Protein AF-A0AAW5TMJ5-F1 (afdb_monomer_lite)

Structure (mmCIF, N/CA/C/O backbone):
data_AF-A0AAW5TMJ5-F1
#
_entry.id   AF-A0AAW5TMJ5-F1
#
loop_
_atom_site.group_PDB
_atom_site.id
_atom_site.type_symbol
_atom_site.label_atom_id
_atom_site.label_alt_id
_atom_site.label_comp_id
_atom_site.label_asym_id
_atom_site.label_entity_id
_atom_site.label_seq_id
_atom_site.pdbx_PDB_ins_code
_atom_site.Cartn_x
_atom_site.Cartn_y
_atom_site.Cartn_z
_atom_site.occupancy
_atom_site.B_iso_or_equiv
_atom_site.auth_seq_id
_atom_site.auth_comp_id
_atom_site.auth_asym_id
_atom_site.auth_atom_id
_atom_site.pdbx_PDB_model_num
ATOM 1 N N . MET A 1 1 ? -25.999 17.356 22.520 1.00 60.41 1 MET A N 1
ATOM 2 C CA . MET A 1 1 ? -25.626 16.071 23.156 1.00 60.41 1 MET A CA 1
ATOM 3 C C . MET A 1 1 ? -25.979 14.980 22.170 1.00 60.41 1 MET A C 1
ATOM 5 O O . MET A 1 1 ? -27.091 15.021 21.662 1.00 60.41 1 MET A O 1
ATOM 9 N N . PHE A 1 2 ? -25.062 14.066 21.859 1.00 72.81 2 PHE A N 1
ATOM 10 C CA . PHE A 1 2 ? -25.394 12.943 20.978 1.00 72.81 2 PHE A CA 1
ATOM 11 C C . PHE A 1 2 ? -26.140 11.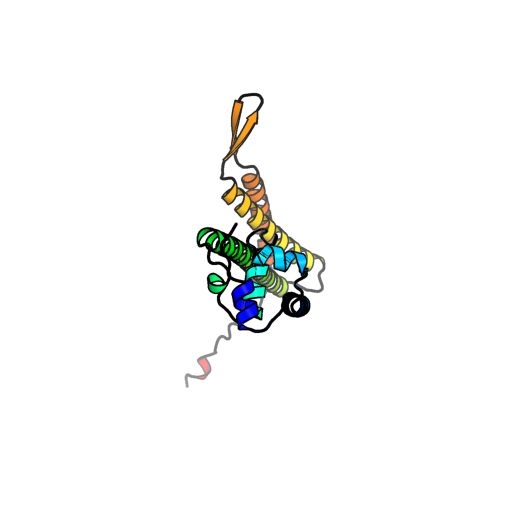857 21.759 1.00 72.81 2 PHE A C 1
ATOM 13 O O . PHE A 1 2 ? -25.771 11.532 22.892 1.00 72.81 2 PHE A O 1
ATOM 20 N N . GLY A 1 3 ? -27.189 11.304 21.153 1.00 79.12 3 GLY A N 1
ATOM 21 C CA . GLY A 1 3 ? -27.959 10.211 21.738 1.00 79.12 3 GLY A CA 1
ATOM 22 C C . GLY A 1 3 ? -27.143 8.921 21.748 1.00 79.12 3 GLY A C 1
ATOM 23 O O . GLY A 1 3 ? -26.784 8.395 20.695 1.00 79.12 3 GLY A O 1
ATOM 24 N N . ASN A 1 4 ? -26.845 8.399 22.934 1.00 89.25 4 ASN A N 1
ATOM 25 C CA . ASN A 1 4 ? -26.247 7.079 23.101 1.00 89.25 4 ASN A CA 1
ATOM 26 C C . ASN A 1 4 ? -26.811 6.396 24.352 1.00 89.25 4 ASN A C 1
ATOM 28 O O . ASN A 1 4 ? -27.337 7.055 25.246 1.00 89.25 4 ASN A O 1
ATOM 32 N N . ASN A 1 5 ? -26.673 5.077 24.411 1.00 91.62 5 ASN A N 1
ATOM 33 C CA . ASN A 1 5 ? -27.214 4.237 25.475 1.00 91.62 5 ASN A CA 1
ATOM 34 C C . ASN A 1 5 ? -26.119 3.449 26.214 1.00 91.62 5 ASN A C 1
ATOM 36 O O . ASN A 1 5 ? -26.379 2.407 26.813 1.00 91.62 5 ASN A O 1
ATOM 40 N N . LEU A 1 6 ? -24.871 3.931 26.192 1.00 92.19 6 LEU A N 1
ATOM 41 C CA . LEU A 1 6 ? -23.758 3.212 26.817 1.00 92.19 6 LEU A CA 1
ATOM 42 C C . LEU A 1 6 ? -24.004 2.984 28.315 1.00 92.19 6 LEU A C 1
ATOM 44 O O . LEU A 1 6 ? -23.811 1.877 28.813 1.00 92.19 6 LEU A O 1
ATOM 48 N N . LYS A 1 7 ? -24.471 4.015 29.033 1.00 92.44 7 LYS A N 1
ATOM 49 C CA . LYS A 1 7 ? -24.751 3.903 30.471 1.00 92.44 7 LYS A CA 1
ATOM 50 C C . LYS A 1 7 ? -25.879 2.907 30.756 1.00 92.44 7 LYS A C 1
ATOM 52 O O . LYS A 1 7 ? -25.709 2.045 31.610 1.00 92.44 7 LYS A O 1
ATOM 57 N N . GLY A 1 8 ? -26.968 2.959 29.987 1.00 91.06 8 GLY A N 1
ATOM 58 C CA . GLY A 1 8 ? -28.085 2.027 30.143 1.00 91.06 8 GLY A CA 1
ATOM 59 C C . GLY A 1 8 ? -27.694 0.572 29.870 1.00 91.06 8 GLY A C 1
ATOM 60 O O . GLY A 1 8 ? -28.162 -0.329 30.562 1.00 91.06 8 GLY A O 1
ATOM 61 N N . ILE A 1 9 ? -26.801 0.321 28.907 1.00 93.00 9 ILE A N 1
ATOM 62 C CA . ILE A 1 9 ? -26.285 -1.030 28.630 1.00 93.00 9 ILE A CA 1
ATOM 63 C C . ILE A 1 9 ? -25.394 -1.531 29.770 1.00 93.00 9 ILE A C 1
ATOM 65 O O . ILE A 1 9 ? -25.501 -2.694 30.158 1.00 93.00 9 ILE A O 1
ATOM 69 N N . LEU A 1 10 ? -24.537 -0.667 30.318 1.00 92.94 10 LEU A N 1
ATOM 70 C CA . LEU A 1 10 ? -23.691 -1.009 31.462 1.00 92.94 10 LEU A CA 1
ATOM 71 C C . LEU A 1 10 ? -24.524 -1.355 32.697 1.00 92.94 10 LEU A C 1
ATOM 73 O O . LEU A 1 10 ? -24.283 -2.388 33.318 1.00 92.94 10 LEU A O 1
ATOM 77 N N . ASP A 1 11 ? -25.547 -0.553 32.991 1.00 92.81 11 ASP A N 1
ATOM 78 C CA . ASP A 1 11 ? -26.432 -0.774 34.136 1.00 92.81 11 ASP A CA 1
ATOM 79 C C . ASP A 1 11 ? -27.211 -2.091 33.994 1.00 92.81 11 ASP A C 1
ATOM 81 O O . ASP A 1 11 ? -27.248 -2.888 34.929 1.00 92.81 11 ASP A O 1
ATOM 85 N N . LYS A 1 12 ? -27.735 -2.397 32.796 1.00 92.62 12 LYS A N 1
ATOM 86 C CA . LYS A 1 12 ? -28.390 -3.689 32.501 1.00 92.62 12 LYS A CA 1
ATOM 87 C C . LYS A 1 12 ? -27.470 -4.895 32.689 1.00 92.62 12 LYS A C 1
ATOM 89 O O . LYS A 1 12 ? -27.948 -5.985 32.984 1.00 92.62 12 LYS A O 1
ATOM 94 N N . LYS A 1 13 ? -26.165 -4.716 32.480 1.00 91.12 13 LYS A N 1
ATOM 95 C CA . LYS A 1 13 ? -25.151 -5.768 32.623 1.00 91.12 13 LYS A CA 1
ATOM 96 C C . LYS A 1 13 ? -24.486 -5.780 34.002 1.00 91.12 13 LYS A C 1
ATOM 98 O O . LYS A 1 13 ? -23.593 -6.593 34.215 1.00 91.12 13 LYS A O 1
ATOM 103 N N . GLY A 1 14 ? -24.886 -4.892 34.916 1.00 91.38 14 GLY A N 1
ATOM 104 C CA . GLY A 1 14 ? -24.273 -4.771 36.240 1.00 91.38 14 GLY A CA 1
ATOM 105 C C . GLY A 1 14 ? -22.795 -4.366 36.200 1.00 91.38 14 GLY A C 1
ATOM 106 O O . GLY A 1 14 ? -22.049 -4.714 37.109 1.00 91.38 14 GLY A O 1
ATOM 107 N N . MET A 1 15 ? -22.355 -3.666 35.148 1.00 90.62 15 MET A N 1
ATOM 108 C CA . MET A 1 15 ? -20.960 -3.255 34.960 1.00 90.62 15 MET A CA 1
ATOM 109 C C . MET A 1 15 ? -20.756 -1.771 35.258 1.00 90.62 15 MET A C 1
ATOM 111 O O . MET A 1 15 ? -21.559 -0.918 34.880 1.00 90.62 15 MET A O 1
ATOM 115 N N . THR A 1 16 ? -19.627 -1.436 35.880 1.00 93.56 16 THR A N 1
ATOM 116 C CA . THR A 1 16 ? -19.200 -0.043 36.050 1.00 93.56 16 THR A CA 1
ATOM 117 C C . THR A 1 16 ? -18.312 0.415 34.888 1.00 93.56 16 THR A C 1
ATOM 119 O O . THR A 1 16 ? -17.783 -0.391 34.121 1.00 93.56 16 THR A O 1
ATOM 122 N N . PHE A 1 17 ? -18.080 1.729 34.768 1.00 92.38 17 PHE A N 1
ATOM 123 C CA . PHE A 1 17 ? -17.084 2.239 33.816 1.00 92.38 17 PHE A CA 1
ATOM 124 C C . PHE A 1 17 ? -15.680 1.696 34.101 1.00 92.38 17 PHE A C 1
ATOM 126 O O . PHE A 1 17 ? -14.938 1.454 33.158 1.00 92.38 17 PHE A O 1
ATOM 133 N N . SER A 1 18 ? -15.351 1.447 35.375 1.00 91.75 18 SER A N 1
ATOM 134 C CA . SER A 1 18 ? -14.071 0.858 35.782 1.00 91.75 18 SER A CA 1
ATOM 135 C C . SER A 1 18 ? -13.916 -0.563 35.244 1.00 91.75 18 SER A C 1
ATOM 137 O O . SER A 1 18 ? -12.851 -0.927 34.748 1.00 91.75 18 SER A O 1
ATOM 139 N N . ASP A 1 19 ? -14.995 -1.347 35.270 1.00 91.50 19 ASP A N 1
ATOM 140 C CA . ASP A 1 19 ? -14.995 -2.714 34.742 1.00 91.50 19 ASP A CA 1
ATOM 141 C C . ASP A 1 19 ? -14.842 -2.711 33.220 1.00 91.50 19 ASP A C 1
ATOM 143 O O . ASP A 1 19 ? -13.986 -3.417 32.684 1.00 91.50 19 ASP A O 1
ATOM 147 N N . LEU A 1 20 ? -15.577 -1.830 32.530 1.00 92.06 20 LEU A N 1
ATOM 148 C CA . LEU A 1 20 ? -15.428 -1.634 31.087 1.00 92.06 20 LEU A CA 1
ATOM 149 C C . LEU A 1 20 ? -14.008 -1.169 30.722 1.00 92.06 20 LEU A C 1
ATOM 151 O O . LEU A 1 20 ? -13.425 -1.656 29.756 1.00 92.06 20 LEU A O 1
ATOM 155 N N . GLN A 1 21 ? -13.422 -0.254 31.498 1.00 93.69 21 GLN A N 1
ATOM 156 C CA . GLN A 1 21 ? -12.062 0.240 31.286 1.00 93.69 21 GLN A CA 1
ATOM 157 C C . GLN A 1 21 ? -11.024 -0.882 31.402 1.00 93.69 21 GLN A C 1
ATOM 159 O O . GLN A 1 21 ? -10.113 -0.975 30.573 1.00 93.69 21 GLN A O 1
ATOM 164 N N . LYS A 1 22 ? -11.156 -1.736 32.424 1.00 92.31 22 LYS A N 1
ATOM 165 C CA . LYS A 1 22 ? -10.282 -2.899 32.614 1.00 92.31 22 LYS A CA 1
ATOM 166 C C . LYS A 1 22 ? -10.388 -3.845 31.424 1.00 92.31 22 LYS A C 1
ATOM 168 O O . LYS A 1 22 ? -9.358 -4.211 30.868 1.00 92.31 22 LYS A O 1
ATOM 173 N N . GLN A 1 23 ? -11.610 -4.163 30.992 1.00 90.94 23 GLN A N 1
ATOM 174 C CA . GLN A 1 23 ? -11.829 -5.030 29.835 1.00 90.94 23 GLN A CA 1
ATOM 175 C C . GLN A 1 23 ? -11.226 -4.431 28.562 1.00 90.94 23 GLN A C 1
ATOM 177 O O . GLN A 1 23 ? -10.438 -5.094 27.901 1.00 90.94 23 GLN A O 1
ATOM 182 N N . LEU A 1 24 ? -11.495 -3.159 28.257 1.00 90.06 24 LEU A N 1
ATOM 183 C CA . LEU A 1 24 ? -10.898 -2.466 27.107 1.00 90.06 24 LEU A CA 1
ATOM 184 C C . LEU A 1 24 ? -9.365 -2.512 27.135 1.00 90.06 24 LEU A C 1
ATOM 186 O O . LEU A 1 24 ? -8.736 -2.761 26.107 1.00 90.06 24 LEU A O 1
ATOM 190 N N . SER A 1 25 ? -8.763 -2.349 28.314 1.00 88.44 25 SER A N 1
ATOM 191 C CA . SER A 1 25 ? -7.307 -2.412 28.474 1.00 88.44 25 SER A CA 1
ATOM 192 C C . SER A 1 25 ? -6.742 -3.796 28.139 1.00 88.44 25 SER A C 1
ATOM 194 O O . SER A 1 25 ? -5.682 -3.874 27.522 1.00 88.44 25 SER A O 1
ATOM 196 N N . THR A 1 26 ? -7.453 -4.883 28.466 1.00 88.31 26 THR A N 1
ATOM 197 C CA . THR A 1 26 ? -7.077 -6.258 28.078 1.00 88.31 26 THR A CA 1
ATOM 198 C C . THR A 1 26 ? -7.061 -6.448 26.559 1.00 88.31 26 THR A C 1
ATOM 200 O O . THR A 1 26 ? -6.207 -7.160 26.042 1.00 88.31 26 THR A O 1
ATOM 203 N N . TYR A 1 27 ? -7.944 -5.759 25.834 1.00 82.50 27 TYR A N 1
ATOM 204 C CA . TYR A 1 27 ? -7.977 -5.746 24.365 1.00 82.50 27 TYR A CA 1
ATOM 205 C C . TYR A 1 27 ? -7.005 -4.721 23.743 1.00 82.50 27 TYR A C 1
ATOM 207 O O . TYR A 1 27 ? -7.042 -4.475 22.538 1.00 82.50 27 TYR A O 1
ATOM 215 N N . GLY A 1 28 ? -6.128 -4.103 24.544 1.00 84.00 28 GLY A N 1
ATOM 216 C CA . GLY A 1 28 ? -5.148 -3.115 24.082 1.00 84.00 28 GLY A CA 1
ATOM 217 C C . GLY A 1 28 ? -5.721 -1.714 23.838 1.00 84.00 28 GLY A C 1
ATOM 218 O O . GLY A 1 28 ? -5.025 -0.845 23.307 1.00 84.00 28 GLY A O 1
ATOM 219 N N . VAL A 1 29 ? -6.968 -1.456 24.237 1.00 87.25 29 VAL A N 1
ATOM 220 C CA . VAL A 1 29 ? -7.653 -0.175 24.038 1.00 87.25 29 VAL A CA 1
ATOM 221 C C . VAL A 1 29 ? -7.452 0.719 25.263 1.00 87.25 29 VAL A C 1
ATOM 223 O O . VAL A 1 29 ? -7.989 0.476 26.343 1.00 87.25 29 VAL A O 1
ATOM 226 N N . LYS A 1 30 ? -6.670 1.793 25.100 1.00 88.75 30 LYS A N 1
ATOM 227 C CA . LYS A 1 30 ? -6.367 2.754 26.175 1.00 88.75 30 LYS A CA 1
ATOM 228 C C . LYS A 1 30 ? -7.442 3.838 26.266 1.00 88.75 30 LYS A C 1
ATOM 230 O O . LYS A 1 30 ? -7.421 4.799 25.498 1.00 88.75 30 LYS A O 1
ATOM 235 N N . VAL A 1 31 ? -8.353 3.705 27.228 1.00 89.62 31 VAL A N 1
ATOM 236 C CA . VAL A 1 31 ? -9.393 4.701 27.544 1.00 89.62 31 VAL A CA 1
ATOM 237 C C . VAL A 1 31 ? -9.454 4.895 29.061 1.00 89.62 31 VAL A C 1
ATOM 239 O O . VAL A 1 31 ? -9.193 3.959 29.810 1.00 89.62 31 VAL A O 1
ATOM 242 N N . THR A 1 32 ? -9.764 6.104 29.533 1.00 91.56 32 THR A N 1
ATOM 243 C CA . THR A 1 32 ? -9.924 6.407 30.967 1.00 91.56 32 THR A CA 1
ATOM 244 C C . THR A 1 32 ? -11.393 6.423 31.397 1.00 91.56 32 THR A C 1
ATOM 246 O O . THR A 1 32 ? -12.285 6.707 30.596 1.00 91.56 32 THR A O 1
ATOM 249 N N . ASN A 1 33 ? -11.663 6.209 32.688 1.00 90.75 33 ASN A N 1
ATOM 250 C CA . ASN A 1 33 ? -13.018 6.317 33.248 1.00 90.75 33 ASN A CA 1
ATOM 251 C C . ASN A 1 33 ? -13.693 7.665 32.955 1.00 90.75 33 ASN A C 1
ATOM 253 O O . ASN A 1 33 ? -14.877 7.708 32.619 1.00 90.75 33 ASN A O 1
ATOM 257 N N . SER A 1 34 ? -12.943 8.768 33.024 1.00 89.81 34 SER A N 1
ATOM 258 C CA . SER A 1 34 ? -13.470 10.094 32.692 1.00 89.81 34 SER A CA 1
ATOM 259 C C . SER A 1 34 ? -13.908 10.161 31.231 1.00 89.81 34 SER A C 1
ATOM 261 O O . SER A 1 34 ? -14.996 10.652 30.944 1.00 89.81 34 SER A O 1
ATOM 263 N N . GLN A 1 35 ? -13.105 9.621 30.306 1.00 91.88 35 GLN A N 1
ATOM 264 C CA . GLN A 1 35 ? -13.465 9.553 28.889 1.00 91.88 35 GLN A CA 1
ATOM 265 C C . GLN A 1 35 ? -14.744 8.737 28.674 1.00 91.88 35 GLN A C 1
ATOM 267 O O . GLN A 1 35 ? -15.656 9.246 28.031 1.00 91.88 35 GLN A O 1
ATOM 272 N N . LEU A 1 36 ? -14.857 7.544 29.270 1.00 92.19 36 LEU A N 1
ATOM 273 C CA . LEU A 1 36 ? -16.066 6.710 29.182 1.00 92.19 36 LEU A CA 1
ATOM 274 C C . LEU A 1 36 ? -17.313 7.428 29.714 1.00 92.19 36 LEU A C 1
ATOM 276 O O . LEU A 1 36 ? -18.377 7.343 29.105 1.00 92.19 36 LEU A O 1
ATOM 280 N N . SER A 1 37 ? -17.175 8.187 30.803 1.00 92.31 37 SER A N 1
ATOM 281 C CA . SER A 1 37 ? -18.260 9.007 31.351 1.00 92.31 37 SER A CA 1
ATOM 282 C C . SER A 1 37 ? -18.695 10.108 30.376 1.00 92.31 37 SER A C 1
ATOM 284 O O . SER A 1 37 ? -19.889 10.269 30.120 1.00 92.31 37 SER A O 1
ATOM 286 N N . TYR A 1 38 ? -17.747 10.828 29.764 1.00 92.88 38 TYR A N 1
ATOM 287 C CA . TYR A 1 38 ? -18.058 11.832 28.738 1.00 92.88 38 TYR A CA 1
ATOM 288 C C . TYR A 1 38 ? -18.689 11.219 27.481 1.00 92.88 38 TYR A C 1
ATOM 290 O O . TYR A 1 38 ? -19.569 11.840 26.877 1.00 92.88 38 TYR A O 1
ATOM 298 N N . TYR A 1 39 ? -18.256 10.015 27.099 1.00 92.56 39 TYR A N 1
ATOM 299 C CA . TYR A 1 39 ? -18.818 9.270 25.974 1.00 92.56 39 TYR A CA 1
ATOM 300 C C . TYR A 1 39 ? -20.261 8.867 26.274 1.00 92.56 39 TYR A C 1
ATOM 302 O O . TYR A 1 39 ? -21.155 9.192 25.502 1.00 92.56 39 TYR A O 1
ATOM 310 N N . ALA A 1 40 ? -20.515 8.262 27.435 1.00 90.06 40 ALA A N 1
ATOM 311 C CA . ALA A 1 40 ? -21.854 7.848 27.844 1.00 90.06 40 ALA A CA 1
ATOM 312 C C . ALA A 1 40 ? -22.833 9.025 27.971 1.00 90.06 40 ALA A C 1
ATOM 314 O O . ALA A 1 40 ? -24.013 8.896 27.663 1.00 90.06 40 ALA A O 1
ATOM 315 N N . LYS A 1 41 ? -22.347 10.202 28.378 1.00 89.88 41 LYS A N 1
ATOM 316 C CA . LYS A 1 41 ? -23.166 11.418 28.487 1.00 89.88 41 LYS A CA 1
ATOM 317 C C . LYS A 1 41 ? -23.445 12.105 27.157 1.00 89.88 41 LYS A C 1
ATOM 319 O O . LYS A 1 41 ? -24.129 13.121 27.148 1.00 89.88 41 LYS A O 1
ATOM 324 N N . GLY A 1 42 ? -22.895 11.644 26.039 1.00 86.94 42 GLY A N 1
ATOM 325 C CA . GLY A 1 42 ? -23.133 12.344 24.784 1.00 86.94 42 GLY A CA 1
ATOM 326 C C . GLY A 1 42 ? -22.352 13.665 24.656 1.00 86.94 42 GLY A C 1
ATOM 327 O O . GLY A 1 42 ? -22.715 14.515 23.840 1.00 86.94 42 GLY A O 1
ATOM 328 N N . GLN A 1 43 ? -21.340 13.888 25.509 1.00 88.00 43 GLN A N 1
ATOM 329 C CA . GLN A 1 43 ? -20.599 15.155 25.622 1.00 88.00 43 GLN A CA 1
ATOM 330 C C . GLN A 1 43 ? -19.304 15.161 24.808 1.00 88.00 43 GLN A C 1
ATOM 332 O O . GLN A 1 43 ? -18.827 16.221 24.412 1.00 88.00 43 GLN A O 1
ATOM 337 N N . ARG A 1 44 ? -18.713 13.986 24.569 1.00 87.50 44 ARG A N 1
ATOM 338 C CA . ARG A 1 44 ? -17.473 13.842 23.803 1.00 87.50 44 ARG A CA 1
ATOM 339 C C . ARG A 1 44 ? -17.509 12.588 22.948 1.00 87.50 44 ARG A C 1
ATOM 341 O O . ARG A 1 44 ? -18.003 11.556 23.385 1.00 87.50 44 ARG A O 1
ATOM 348 N N . HIS A 1 45 ? -16.900 12.663 21.774 1.00 88.00 45 HIS A N 1
ATOM 349 C CA . HIS A 1 45 ? -16.657 11.505 20.926 1.00 88.00 45 HIS A CA 1
ATOM 350 C C . HIS A 1 45 ? -15.224 10.974 21.104 1.00 88.00 45 HIS A C 1
ATOM 352 O O . HIS A 1 45 ? -14.292 11.765 21.318 1.00 88.00 45 HIS A O 1
ATOM 358 N N . PRO A 1 46 ? -15.006 9.652 21.010 1.00 89.06 46 PRO A N 1
ATOM 359 C CA . PRO A 1 46 ? -13.670 9.097 20.864 1.00 89.06 46 PRO A CA 1
ATOM 360 C C . PRO A 1 46 ? -13.002 9.640 19.596 1.00 89.06 46 PRO A C 1
ATOM 362 O O . PRO A 1 46 ? -13.638 9.724 18.548 1.00 89.06 46 PRO A O 1
ATOM 365 N N . LYS A 1 47 ? -11.710 9.990 19.681 1.00 85.38 47 LYS A N 1
ATOM 366 C CA . LYS A 1 47 ? -10.930 10.408 18.500 1.00 85.38 47 LYS A CA 1
ATOM 367 C C . LYS A 1 47 ? -10.831 9.277 17.476 1.00 85.38 47 LYS A C 1
ATOM 369 O O . LYS A 1 47 ? -10.966 9.514 16.286 1.00 85.38 47 LYS A O 1
ATOM 374 N N . ASN A 1 48 ? -10.596 8.057 17.958 1.00 86.62 48 ASN A N 1
ATOM 375 C CA . ASN A 1 48 ? -10.662 6.851 17.149 1.00 86.62 48 ASN A CA 1
ATOM 376 C C . ASN A 1 48 ? -12.066 6.254 17.272 1.00 86.62 48 ASN A C 1
ATOM 378 O O . ASN A 1 48 ? -12.398 5.683 18.314 1.00 86.62 48 ASN A O 1
ATOM 382 N N . LYS A 1 49 ? -12.879 6.370 16.217 1.00 88.88 49 LYS A N 1
ATOM 383 C CA . LYS A 1 49 ? -14.272 5.898 16.219 1.00 88.88 49 LYS A CA 1
ATOM 384 C C . LYS A 1 49 ? -14.399 4.380 16.410 1.00 88.88 49 LYS A C 1
ATOM 386 O O . LYS A 1 49 ? -15.426 3.929 16.913 1.00 88.88 49 LYS A O 1
ATOM 391 N N . LYS A 1 50 ? -13.332 3.608 16.144 1.00 87.88 50 LYS A N 1
ATOM 392 C CA . LYS A 1 50 ? -13.261 2.158 16.409 1.00 87.88 50 LYS A CA 1
ATOM 393 C C . LYS A 1 50 ? -13.492 1.800 17.881 1.00 87.88 50 LYS A C 1
ATOM 395 O O . LYS A 1 50 ? -14.029 0.736 18.155 1.00 87.88 50 LYS A O 1
ATOM 400 N N . ILE A 1 51 ? -13.200 2.712 18.813 1.00 90.88 51 ILE A N 1
ATOM 401 C CA . ILE A 1 51 ? -13.460 2.504 20.246 1.00 90.88 51 ILE A CA 1
ATOM 402 C C . ILE A 1 51 ? -14.929 2.124 20.496 1.00 90.88 51 ILE A C 1
ATOM 404 O O . ILE A 1 51 ? -15.209 1.317 21.375 1.00 90.88 51 ILE A O 1
ATOM 408 N N . TRP A 1 52 ? -15.875 2.641 19.704 1.00 93.00 52 TRP A N 1
ATOM 409 C CA . TRP A 1 52 ? -17.280 2.251 19.831 1.00 93.00 52 TRP A CA 1
ATOM 410 C C . TRP A 1 52 ? -17.556 0.803 19.426 1.00 93.00 52 TRP A C 1
ATOM 412 O O . TRP A 1 52 ? -18.396 0.159 20.051 1.00 93.00 52 TRP A O 1
ATOM 422 N N . LEU A 1 53 ? -16.843 0.278 18.426 1.00 89.1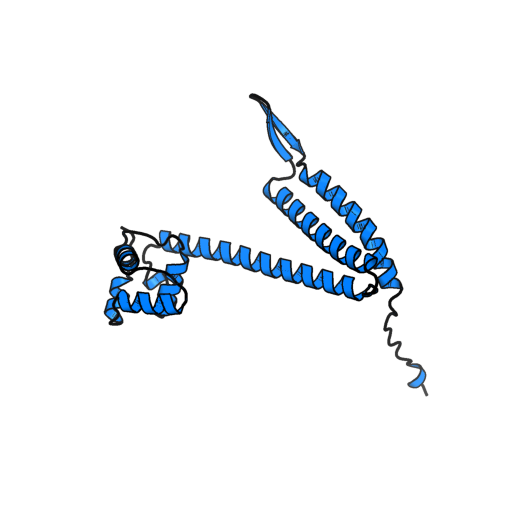2 53 LEU A N 1
ATOM 423 C CA . LEU A 1 53 ? -16.911 -1.138 18.065 1.00 89.12 53 LEU A CA 1
ATOM 424 C C . LEU A 1 53 ? -16.298 -2.013 19.150 1.00 89.12 53 LEU A C 1
ATOM 426 O O . LEU A 1 53 ? -16.892 -3.023 19.505 1.00 89.12 53 LEU A O 1
ATOM 430 N N . ASP A 1 54 ? -15.147 -1.615 19.692 1.00 89.94 54 ASP A N 1
ATOM 431 C CA . ASP A 1 54 ? -14.472 -2.380 20.742 1.00 89.94 54 ASP A CA 1
ATOM 432 C C . ASP A 1 54 ? -15.364 -2.462 21.996 1.00 89.94 54 ASP A C 1
ATOM 434 O O . ASP A 1 54 ? -15.532 -3.529 22.585 1.00 89.94 54 ASP A O 1
ATOM 438 N N . ILE A 1 55 ? -16.035 -1.357 22.351 1.00 92.56 55 ILE A N 1
ATOM 439 C CA . ILE A 1 55 ? -17.056 -1.332 23.407 1.00 92.56 55 ILE A CA 1
ATOM 440 C C . ILE A 1 55 ? -18.234 -2.253 23.053 1.00 92.56 55 ILE A C 1
ATOM 442 O O . ILE A 1 55 ? -18.650 -3.048 23.893 1.00 92.56 55 ILE A O 1
ATOM 446 N N . ALA A 1 56 ? -18.770 -2.177 21.831 1.00 92.56 56 ALA A N 1
ATOM 447 C CA . ALA A 1 56 ? -19.879 -3.027 21.387 1.00 92.56 56 ALA A CA 1
ATOM 448 C C . ALA A 1 56 ? -19.531 -4.522 21.462 1.00 92.56 56 ALA A C 1
ATOM 450 O O . ALA A 1 56 ? -20.321 -5.316 21.967 1.00 92.56 56 ALA A O 1
ATOM 451 N N . GLN A 1 57 ? -18.324 -4.886 21.030 1.00 90.75 57 GLN A N 1
ATOM 452 C CA . GLN A 1 57 ? -17.806 -6.249 21.047 1.00 90.75 57 GLN A CA 1
ATOM 453 C C . GLN A 1 57 ? -17.641 -6.776 22.474 1.00 90.75 57 GLN A C 1
ATOM 455 O O . GLN A 1 57 ? -18.116 -7.868 22.771 1.00 90.75 57 GLN A O 1
ATOM 460 N N . ILE A 1 58 ? -17.017 -5.999 23.364 1.00 90.06 58 ILE A N 1
ATOM 461 C CA . ILE A 1 58 ? -16.832 -6.374 24.774 1.00 90.06 58 ILE A CA 1
ATOM 462 C C . ILE A 1 58 ? -18.178 -6.543 25.476 1.00 90.06 58 ILE A C 1
ATOM 464 O O . ILE A 1 58 ? -18.382 -7.485 26.239 1.00 90.06 58 ILE A O 1
ATOM 468 N N . LEU A 1 59 ? -19.117 -5.642 25.198 1.00 91.00 59 LEU A N 1
ATOM 469 C CA . LEU A 1 59 ? -20.457 -5.716 25.759 1.00 91.00 59 LEU A CA 1
ATOM 470 C C . LEU A 1 59 ? -21.318 -6.782 25.065 1.00 91.00 59 LEU A C 1
ATOM 472 O O . LEU A 1 59 ? -22.368 -7.126 25.602 1.00 91.00 59 LEU A O 1
ATOM 476 N N . GLY A 1 60 ? -20.902 -7.333 23.922 1.00 90.44 60 GLY A N 1
ATOM 477 C CA . GLY A 1 60 ? -21.668 -8.319 23.158 1.00 90.44 60 GLY A CA 1
ATOM 478 C C . GLY A 1 60 ? -23.005 -7.774 22.647 1.00 90.44 60 GLY A C 1
ATOM 479 O O . GLY A 1 60 ? -24.010 -8.477 22.694 1.00 90.44 60 GLY A O 1
ATOM 480 N N . VAL A 1 61 ? -23.035 -6.509 22.227 1.00 92.25 61 VAL A N 1
ATOM 481 C CA . VAL A 1 61 ? -24.229 -5.809 21.717 1.00 92.25 61 VAL A CA 1
ATOM 482 C C . VAL A 1 61 ? -23.948 -5.231 20.336 1.00 92.25 61 VAL A C 1
ATOM 484 O O . VAL A 1 61 ? -22.792 -5.028 19.960 1.00 92.25 61 VAL A O 1
ATOM 487 N N . LYS A 1 62 ? -24.990 -4.927 19.559 1.00 92.38 62 LYS A N 1
ATOM 488 C CA . LYS A 1 62 ? -24.796 -4.236 18.277 1.00 92.38 62 LYS A CA 1
ATOM 489 C C . LYS A 1 62 ? -24.400 -2.779 18.509 1.00 92.38 62 LYS A C 1
ATOM 491 O O . LYS A 1 62 ? -24.871 -2.132 19.440 1.00 92.38 62 LYS A O 1
ATOM 496 N N . LEU A 1 63 ? -23.597 -2.217 17.603 1.00 90.94 63 LEU A N 1
ATOM 497 C CA . LEU A 1 63 ? -23.195 -0.805 17.673 1.00 90.94 63 LEU A CA 1
ATOM 498 C C . LEU A 1 63 ? -24.408 0.146 17.715 1.00 90.94 63 LEU A C 1
ATOM 500 O O . L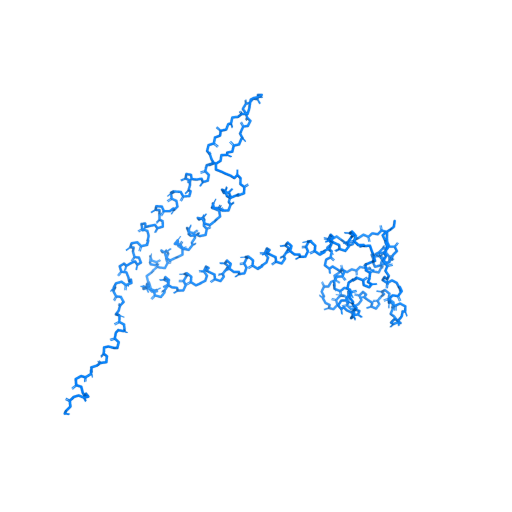EU A 1 63 ? -24.376 1.135 18.437 1.00 90.94 63 LEU A O 1
ATOM 504 N N . GLN A 1 64 ? -25.487 -0.189 17.004 1.00 90.88 64 GLN A N 1
ATOM 505 C CA . GLN A 1 64 ? -26.748 0.571 16.957 1.00 90.88 64 GLN A CA 1
ATOM 506 C C . GLN A 1 64 ? -27.513 0.553 18.289 1.00 90.88 64 GLN A C 1
ATOM 508 O O . GLN A 1 64 ? -28.354 1.409 18.534 1.00 90.88 64 GLN A O 1
ATOM 513 N N . GLU A 1 65 ? -27.228 -0.412 19.168 1.00 89.69 65 GLU A N 1
ATOM 514 C CA . GLU A 1 65 ? -27.799 -0.430 20.517 1.00 89.69 65 GLU A CA 1
ATOM 515 C C . GLU A 1 65 ? -27.098 0.582 21.427 1.00 89.69 65 GLU A C 1
ATOM 517 O O . GLU A 1 65 ? -27.707 1.070 22.378 1.00 89.69 65 GLU A O 1
ATOM 522 N N . ILE A 1 66 ? -25.832 0.912 21.135 1.00 92.38 66 ILE A N 1
ATOM 523 C CA . ILE A 1 66 ? -25.046 1.915 21.862 1.00 92.38 66 ILE A CA 1
ATOM 524 C C . ILE A 1 66 ? -25.237 3.298 21.239 1.00 92.38 66 ILE A C 1
ATOM 526 O O . ILE A 1 66 ? -25.500 4.255 21.963 1.00 92.38 66 ILE A O 1
ATOM 530 N N . ILE A 1 67 ? -25.090 3.418 19.921 1.00 92.94 67 ILE A N 1
ATOM 531 C CA . ILE A 1 67 ? -25.175 4.672 19.172 1.00 92.94 67 ILE A CA 1
ATOM 532 C C . ILE A 1 67 ? -26.570 4.788 18.567 1.00 92.94 67 ILE A C 1
ATOM 534 O O . ILE A 1 67 ? -26.876 4.126 17.581 1.00 92.94 67 ILE A O 1
ATOM 538 N N . LEU A 1 68 ? -27.401 5.639 19.173 1.00 89.12 68 LEU A N 1
ATOM 539 C CA . LEU A 1 68 ? -28.789 5.855 18.749 1.00 89.12 68 LEU A CA 1
ATOM 540 C C . LEU A 1 68 ? -28.908 6.935 17.665 1.00 89.12 68 LEU A C 1
ATOM 542 O O . LEU A 1 68 ? -29.908 7.007 16.958 1.00 89.12 68 LEU A O 1
ATOM 546 N N . ASP A 1 69 ? -27.896 7.791 17.545 1.00 88.38 69 ASP A N 1
ATOM 547 C CA . ASP A 1 69 ? -27.821 8.825 16.519 1.00 88.38 69 ASP A CA 1
ATOM 548 C C . ASP A 1 69 ? -27.452 8.208 15.160 1.00 88.38 69 ASP A C 1
ATOM 550 O O . ASP A 1 69 ? -26.326 7.744 14.955 1.00 88.38 69 ASP A O 1
ATOM 554 N N . ALA A 1 70 ? -28.407 8.217 14.228 1.00 85.94 70 ALA A N 1
ATOM 555 C CA . ALA A 1 70 ? -28.244 7.643 12.895 1.00 85.94 70 ALA A CA 1
ATOM 556 C C . ALA A 1 70 ? -27.138 8.329 12.073 1.00 85.94 70 ALA A C 1
ATOM 558 O O . ALA A 1 70 ? -26.397 7.650 11.360 1.00 85.94 70 ALA A O 1
ATOM 559 N N . ASN A 1 71 ? -26.978 9.651 12.205 1.00 88.38 71 ASN A N 1
ATOM 560 C CA . ASN A 1 71 ? -25.956 10.400 11.476 1.00 88.38 71 ASN A CA 1
ATOM 561 C C . ASN A 1 71 ? -24.566 10.042 11.999 1.00 88.38 71 ASN A C 1
ATOM 563 O O . ASN A 1 71 ? -23.647 9.774 11.228 1.00 88.38 71 ASN A O 1
ATOM 567 N N . TYR A 1 72 ? -24.408 9.982 13.322 1.00 88.25 72 TYR A N 1
ATOM 568 C CA . TYR A 1 72 ? -23.130 9.610 13.917 1.00 88.25 72 TYR A CA 1
ATOM 569 C C . TYR A 1 72 ? -22.780 8.137 13.668 1.00 88.25 72 TYR A C 1
ATOM 571 O O . TYR A 1 72 ? -21.617 7.818 13.420 1.00 88.25 72 TYR A O 1
ATOM 579 N N . TYR A 1 73 ? -23.774 7.243 13.662 1.00 89.25 73 TYR A N 1
ATOM 580 C CA . TYR A 1 73 ? -23.591 5.854 13.247 1.00 89.25 73 TYR A CA 1
ATOM 581 C C . TYR A 1 73 ? -23.055 5.759 11.812 1.00 89.25 73 TYR A C 1
ATOM 583 O O . TYR A 1 73 ? -22.063 5.065 11.588 1.00 89.25 73 TYR A O 1
ATOM 591 N N . ALA A 1 74 ? -23.648 6.496 10.866 1.00 86.50 74 ALA A N 1
ATOM 592 C CA . ALA A 1 74 ? -23.186 6.528 9.479 1.00 86.50 74 ALA A CA 1
ATOM 593 C C . ALA A 1 74 ? -21.719 6.977 9.379 1.00 86.50 74 ALA A C 1
ATOM 595 O O . ALA A 1 74 ? -20.919 6.294 8.751 1.00 86.50 74 ALA A O 1
ATOM 596 N N . VAL A 1 75 ? -21.335 8.041 10.094 1.00 87.25 75 VAL A N 1
ATOM 597 C CA . VAL A 1 75 ? -19.945 8.534 10.133 1.00 87.25 75 VAL A CA 1
ATOM 598 C C . VAL A 1 75 ? -18.964 7.496 10.696 1.00 87.25 75 VAL A C 1
ATOM 600 O O . VAL A 1 75 ? -17.824 7.413 10.243 1.00 87.25 75 VAL A O 1
ATOM 603 N N . ILE A 1 76 ? -19.363 6.718 11.710 1.00 86.88 76 ILE A N 1
ATOM 604 C CA . ILE A 1 76 ? -18.520 5.637 12.244 1.00 86.88 76 ILE A CA 1
ATOM 605 C C . ILE A 1 76 ? -18.327 4.555 11.179 1.00 86.88 76 ILE A C 1
ATOM 607 O O . ILE A 1 76 ? -17.200 4.113 10.967 1.00 86.88 76 ILE A O 1
ATOM 611 N N . MET A 1 77 ? -19.411 4.136 10.522 1.00 86.94 77 MET A N 1
ATOM 612 C CA . MET A 1 77 ? -19.380 3.075 9.514 1.00 86.94 77 MET A CA 1
ATOM 613 C C . MET A 1 77 ? -18.569 3.470 8.278 1.00 86.94 77 MET A C 1
ATOM 615 O O . MET A 1 77 ? -17.815 2.635 7.786 1.00 86.94 77 MET A O 1
ATOM 619 N N . ASP A 1 78 ? -18.665 4.727 7.845 1.00 84.12 78 ASP A N 1
ATOM 620 C CA . ASP A 1 78 ? -17.927 5.269 6.700 1.00 84.12 78 ASP A CA 1
ATOM 621 C C . ASP A 1 78 ? -16.405 5.244 6.939 1.00 84.12 78 ASP A C 1
ATOM 623 O O . ASP A 1 78 ? -15.646 4.640 6.179 1.00 84.12 78 ASP A O 1
ATOM 627 N N . GLU A 1 79 ? -15.962 5.738 8.103 1.00 81.56 79 GLU A N 1
ATOM 628 C CA . GLU A 1 79 ? -14.546 5.695 8.502 1.00 81.56 79 GLU A CA 1
ATOM 629 C C . GLU A 1 79 ? -14.023 4.249 8.635 1.00 81.56 79 GLU A C 1
ATOM 631 O O . GLU A 1 79 ? -12.842 3.968 8.413 1.00 81.56 79 GLU A O 1
ATOM 636 N N . ILE A 1 80 ? -14.888 3.301 9.015 1.00 79.12 80 ILE A N 1
ATOM 637 C CA . ILE A 1 80 ? -14.532 1.878 9.070 1.00 79.12 80 ILE A CA 1
ATOM 638 C C . ILE A 1 80 ? -14.390 1.300 7.660 1.00 79.12 80 ILE A C 1
ATOM 640 O O . ILE A 1 80 ? -13.457 0.524 7.431 1.00 79.12 80 ILE A O 1
ATOM 644 N N . SER A 1 81 ? -15.292 1.633 6.730 1.00 78.00 81 SER A N 1
ATOM 645 C CA . SER A 1 81 ? -15.197 1.157 5.349 1.00 78.00 81 SER A CA 1
ATOM 646 C C . SER A 1 81 ? -13.941 1.669 4.661 1.00 78.00 81 SER A C 1
ATOM 648 O O . SER A 1 81 ? -13.221 0.852 4.093 1.00 78.00 81 SER A O 1
ATOM 650 N N . GLU A 1 82 ? -13.619 2.956 4.785 1.00 71.31 82 GLU A N 1
ATOM 651 C CA . GLU A 1 82 ? -12.410 3.546 4.198 1.00 71.31 82 GLU A CA 1
ATOM 652 C C . GLU A 1 82 ? -11.146 2.845 4.712 1.00 71.31 82 GLU A C 1
ATOM 654 O O . GLU A 1 82 ? -10.359 2.315 3.929 1.00 71.31 82 GLU A O 1
ATOM 659 N N . LYS A 1 83 ? -11.011 2.691 6.037 1.00 69.94 83 LYS A N 1
ATOM 660 C CA . LYS A 1 83 ? -9.865 1.994 6.649 1.00 69.94 83 LYS A CA 1
ATOM 661 C C . LYS A 1 83 ? -9.777 0.516 6.268 1.00 69.94 83 LYS A C 1
ATOM 663 O O . LYS A 1 83 ? -8.681 -0.044 6.198 1.00 69.94 83 LYS A O 1
ATOM 668 N N . LYS A 1 84 ? -10.917 -0.154 6.064 1.00 69.00 84 LYS A N 1
ATOM 669 C CA . LYS A 1 84 ? -10.955 -1.552 5.611 1.00 69.00 84 LYS A CA 1
ATOM 670 C C . LYS A 1 84 ? -10.511 -1.666 4.153 1.00 69.00 84 LYS A C 1
ATOM 672 O O . LYS A 1 84 ? -9.753 -2.579 3.840 1.00 69.00 84 LYS A O 1
ATOM 677 N N . ILE A 1 85 ? -10.950 -0.748 3.295 1.00 63.28 85 ILE A N 1
ATOM 678 C CA . ILE A 1 85 ? -10.548 -0.675 1.886 1.00 63.28 85 ILE A CA 1
ATOM 679 C C . ILE A 1 85 ? -9.045 -0.401 1.791 1.00 63.28 85 ILE A C 1
ATOM 681 O O . ILE A 1 85 ? -8.344 -1.154 1.125 1.00 63.28 85 ILE A O 1
ATOM 685 N N . GLU A 1 86 ? -8.527 0.584 2.529 1.00 64.06 86 GLU A N 1
ATOM 686 C CA . GLU A 1 86 ? -7.091 0.893 2.583 1.00 64.06 86 GLU A CA 1
ATOM 687 C C . GLU A 1 86 ? -6.253 -0.311 3.035 1.00 64.06 86 GLU A C 1
ATOM 689 O O . GLU A 1 86 ? -5.237 -0.636 2.420 1.00 64.06 86 GLU A O 1
ATOM 694 N N . LYS A 1 87 ? -6.686 -1.014 4.090 1.00 62.19 87 LYS A N 1
ATOM 695 C CA . LYS A 1 87 ? -5.972 -2.190 4.604 1.00 62.19 87 LYS A CA 1
ATOM 696 C C . LYS A 1 87 ? -6.001 -3.362 3.622 1.00 62.19 87 LYS A C 1
ATOM 698 O O . LYS A 1 87 ? -4.977 -4.020 3.438 1.00 62.19 87 LYS A O 1
ATOM 703 N N . ASN A 1 88 ? -7.152 -3.635 3.010 1.00 61.28 88 ASN A N 1
ATOM 704 C CA . ASN A 1 88 ? -7.279 -4.689 2.005 1.00 61.28 88 ASN A CA 1
ATOM 705 C C . ASN A 1 88 ? -6.418 -4.368 0.782 1.00 61.28 88 ASN A C 1
ATOM 707 O O . ASN A 1 88 ? -5.648 -5.218 0.357 1.00 61.28 88 ASN A O 1
ATOM 711 N N . TYR A 1 89 ? -6.449 -3.119 0.316 1.00 55.84 89 TYR A N 1
ATOM 712 C CA . TYR A 1 89 ? -5.619 -2.639 -0.782 1.00 55.84 89 TYR A CA 1
ATOM 713 C C . TYR A 1 89 ? -4.119 -2.816 -0.502 1.00 55.84 89 TYR A C 1
ATOM 715 O O . TYR A 1 89 ? -3.382 -3.322 -1.343 1.00 55.84 89 TYR A O 1
ATOM 723 N N . GLN A 1 90 ? -3.658 -2.461 0.703 1.00 66.25 90 GLN A N 1
ATOM 724 C CA . GLN A 1 90 ? -2.261 -2.673 1.101 1.00 66.25 90 GLN A CA 1
ATOM 725 C C . GLN A 1 90 ? -1.888 -4.160 1.182 1.00 66.25 90 GLN A C 1
ATOM 727 O O . GLN A 1 90 ? -0.781 -4.523 0.795 1.00 66.25 90 GLN A O 1
ATOM 732 N N . THR A 1 91 ? -2.805 -5.011 1.653 1.00 61.62 91 THR A N 1
ATOM 733 C CA . THR A 1 91 ? -2.585 -6.462 1.795 1.00 61.62 91 THR A CA 1
ATOM 734 C C . THR A 1 91 ? -2.560 -7.171 0.436 1.00 61.62 91 THR A C 1
ATOM 736 O O . THR A 1 91 ? -1.734 -8.048 0.197 1.00 61.62 91 THR A O 1
ATOM 739 N N . GLU A 1 92 ? -3.456 -6.797 -0.476 1.00 64.81 92 GLU A N 1
ATOM 740 C CA . GLU A 1 92 ? -3.488 -7.320 -1.845 1.00 64.81 92 GLU A CA 1
ATOM 741 C C . GLU A 1 92 ? -2.248 -6.867 -2.621 1.00 64.81 92 GLU A C 1
ATOM 743 O O . GLU A 1 92 ? -1.585 -7.690 -3.253 1.00 64.81 92 GLU A O 1
ATOM 748 N N . LYS A 1 93 ? -1.855 -5.595 -2.472 1.00 67.62 93 LYS A N 1
ATOM 749 C CA . LYS A 1 93 ? -0.633 -5.054 -3.070 1.00 67.62 93 LYS A CA 1
ATOM 750 C C . LYS A 1 93 ? 0.627 -5.777 -2.583 1.00 67.62 93 LYS A C 1
ATOM 752 O O . LYS A 1 93 ? 1.478 -6.107 -3.406 1.00 67.62 93 LYS A O 1
ATOM 757 N N . SER A 1 94 ? 0.754 -6.055 -1.281 1.00 73.44 94 SER A N 1
ATOM 758 C CA . SER A 1 94 ? 1.910 -6.799 -0.760 1.00 73.44 94 SER A CA 1
ATOM 759 C C . SER A 1 94 ? 1.952 -8.232 -1.295 1.00 73.44 94 SER A C 1
ATOM 761 O O . SER A 1 94 ? 3.017 -8.713 -1.667 1.00 73.44 94 SER A O 1
ATOM 763 N N . LEU A 1 95 ? 0.795 -8.889 -1.423 1.00 78.38 95 LEU A N 1
ATOM 764 C CA . LEU A 1 95 ? 0.707 -10.250 -1.952 1.00 78.38 95 LEU A CA 1
ATOM 765 C C . LEU A 1 95 ? 1.068 -10.330 -3.446 1.00 78.38 95 LEU A C 1
ATOM 767 O O . LEU A 1 95 ? 1.693 -11.292 -3.884 1.00 78.38 95 LEU A O 1
ATOM 771 N N . GLU A 1 96 ? 0.669 -9.344 -4.250 1.00 79.69 96 GLU A N 1
ATOM 772 C CA . GLU A 1 96 ? 1.056 -9.266 -5.666 1.00 79.69 96 GLU A CA 1
ATOM 773 C C . GLU A 1 96 ? 2.558 -9.025 -5.841 1.00 79.69 96 GLU A C 1
ATOM 775 O O . GLU A 1 96 ? 3.185 -9.647 -6.699 1.00 79.69 96 GLU A O 1
ATOM 780 N N . GLN A 1 97 ? 3.148 -8.168 -5.002 1.00 82.69 97 GLN A N 1
ATOM 781 C CA . GLN A 1 97 ? 4.589 -7.921 -5.003 1.00 82.69 97 GLN A CA 1
ATOM 782 C C . GLN A 1 97 ? 5.387 -9.166 -4.605 1.00 82.69 97 GLN A C 1
ATOM 784 O O . GLN A 1 97 ? 6.391 -9.469 -5.247 1.00 82.69 97 GLN A O 1
ATOM 789 N N . GLU A 1 98 ? 4.927 -9.908 -3.596 1.00 87.50 98 GLU A N 1
ATOM 790 C CA . GLU A 1 98 ? 5.535 -11.179 -3.186 1.00 87.50 98 GLU A CA 1
ATOM 791 C C . GLU A 1 98 ? 5.467 -12.221 -4.309 1.00 87.50 98 GLU A C 1
ATOM 793 O O . GLU A 1 98 ? 6.481 -12.825 -4.648 1.00 87.50 98 GLU A O 1
ATOM 798 N N . LYS A 1 99 ? 4.310 -12.367 -4.970 1.00 92.62 99 LYS A N 1
ATOM 799 C CA . LY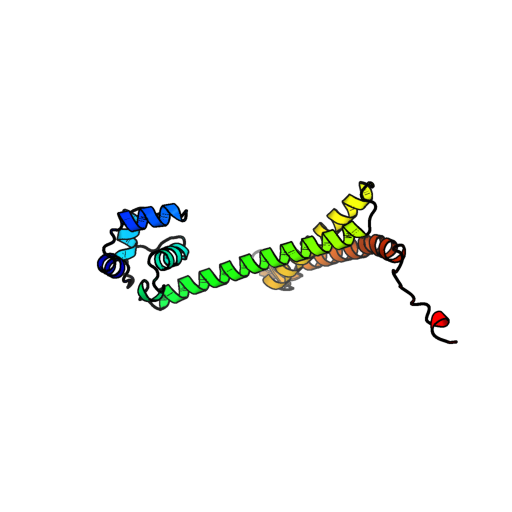S A 1 99 ? 4.154 -13.283 -6.114 1.00 92.62 99 LYS A CA 1
ATOM 800 C C . LYS A 1 99 ? 5.087 -12.939 -7.272 1.00 92.62 99 LYS A C 1
ATOM 802 O O . LYS A 1 99 ? 5.705 -13.837 -7.840 1.00 92.62 99 LYS A O 1
ATOM 807 N N . LEU A 1 100 ? 5.182 -11.655 -7.625 1.00 92.44 100 LEU A N 1
ATOM 808 C CA . LEU A 1 100 ? 6.079 -11.191 -8.683 1.00 92.44 100 LEU A CA 1
ATOM 809 C C . LEU A 1 100 ? 7.543 -11.455 -8.314 1.00 92.44 100 LEU A C 1
ATOM 811 O O . LEU A 1 100 ? 8.316 -11.927 -9.148 1.00 92.44 100 LEU A O 1
ATOM 815 N N . PHE A 1 101 ? 7.920 -11.175 -7.065 1.00 93.88 101 PHE A N 1
ATOM 816 C CA . PHE A 1 101 ? 9.258 -11.465 -6.569 1.00 93.88 101 PHE A CA 1
ATOM 817 C C . PHE A 1 101 ? 9.571 -12.957 -6.683 1.00 93.88 101 PHE A C 1
ATOM 819 O O . PHE A 1 101 ? 10.589 -13.309 -7.272 1.00 93.88 101 PHE A O 1
ATOM 826 N N . ASP A 1 102 ? 8.691 -13.828 -6.187 1.00 93.38 102 ASP A N 1
ATOM 827 C CA . ASP A 1 102 ? 8.883 -15.278 -6.214 1.00 93.38 102 ASP A CA 1
ATOM 828 C C . ASP A 1 102 ? 9.006 -15.822 -7.643 1.00 93.38 102 ASP A C 1
ATOM 830 O O . ASP A 1 102 ? 9.868 -16.667 -7.913 1.00 93.38 102 ASP A O 1
ATOM 834 N N . GLU A 1 103 ? 8.193 -15.315 -8.577 1.00 94.06 103 GLU A N 1
ATOM 835 C CA . GLU A 1 103 ? 8.264 -15.687 -9.992 1.00 94.06 103 GLU A CA 1
ATOM 836 C C . GLU A 1 103 ? 9.648 -15.380 -10.577 1.00 94.06 103 GLU A C 1
ATOM 838 O O . GLU A 1 103 ? 10.306 -16.268 -11.127 1.00 94.06 103 GLU A O 1
ATOM 843 N N . LEU A 1 104 ? 10.109 -14.136 -10.433 1.00 94.94 104 LEU A N 1
ATOM 844 C CA . LEU A 1 104 ? 11.379 -13.684 -10.999 1.00 94.94 104 LEU A CA 1
ATOM 845 C C . LEU A 1 104 ? 12.579 -14.300 -10.271 1.00 94.94 104 LEU A C 1
ATOM 847 O O . LEU A 1 104 ? 13.562 -14.696 -10.901 1.00 94.94 104 LEU A O 1
ATOM 851 N N . TYR A 1 105 ? 12.488 -14.449 -8.951 1.00 94.38 105 TYR A N 1
ATOM 852 C CA . TYR A 1 105 ? 13.506 -15.082 -8.119 1.00 94.38 105 TYR A CA 1
ATOM 853 C C . TYR A 1 105 ? 13.712 -16.556 -8.492 1.00 94.38 105 TYR A C 1
ATOM 855 O O . TYR A 1 105 ? 14.833 -17.066 -8.450 1.00 94.38 105 TYR A O 1
ATOM 863 N N . ALA A 1 106 ? 12.656 -17.247 -8.929 1.00 94.06 106 ALA A N 1
ATOM 864 C CA . ALA A 1 106 ? 12.743 -18.622 -9.405 1.00 94.06 106 ALA A CA 1
ATOM 865 C C . ALA A 1 106 ? 13.422 -18.770 -10.781 1.00 94.06 106 ALA A C 1
ATOM 867 O O . ALA A 1 106 ? 13.658 -19.906 -11.205 1.00 94.06 106 ALA A O 1
ATOM 868 N N . LEU A 1 107 ? 13.679 -17.679 -11.512 1.00 93.44 107 LEU A N 1
ATOM 869 C CA . LEU A 1 107 ? 14.306 -17.692 -12.843 1.00 93.44 107 LEU A CA 1
ATOM 870 C C . LEU A 1 107 ? 15.823 -17.476 -12.808 1.00 93.44 107 LEU A C 1
ATOM 872 O O . LEU A 1 107 ? 16.503 -17.797 -13.782 1.00 93.44 107 LEU A O 1
ATOM 876 N N . ILE A 1 108 ? 16.351 -16.924 -11.718 1.00 93.00 108 ILE A N 1
ATOM 877 C CA . ILE A 1 108 ? 17.737 -16.456 -11.643 1.00 93.00 108 ILE A CA 1
ATOM 878 C C . ILE A 1 108 ? 18.673 -17.425 -10.918 1.00 93.00 108 ILE A C 1
ATOM 880 O O . ILE A 1 108 ? 18.245 -18.298 -10.159 1.00 93.00 108 ILE A O 1
ATOM 884 N N . ASP A 1 109 ? 19.976 -17.226 -11.114 1.00 91.81 109 ASP A N 1
ATOM 885 C CA . ASP A 1 109 ? 20.999 -17.795 -10.242 1.00 91.81 109 ASP A CA 1
ATOM 886 C C . ASP A 1 109 ? 21.085 -16.994 -8.935 1.00 91.81 109 ASP A C 1
ATOM 888 O O . ASP A 1 109 ? 21.497 -15.833 -8.909 1.00 91.81 109 ASP A O 1
ATOM 892 N N . LYS A 1 110 ? 20.728 -17.650 -7.829 1.00 90.38 110 LYS A N 1
ATOM 893 C CA . LYS A 1 110 ? 20.678 -17.062 -6.482 1.00 90.38 110 LYS A CA 1
ATOM 894 C C . LYS A 1 110 ? 22.054 -16.681 -5.940 1.00 90.38 110 LYS A C 1
ATOM 896 O O . LYS A 1 110 ? 22.135 -15.849 -5.041 1.00 90.38 110 LYS A O 1
ATOM 901 N N . ASN A 1 111 ? 23.122 -17.268 -6.478 1.00 91.62 111 ASN A N 1
ATOM 902 C CA . ASN A 1 111 ? 24.489 -16.950 -6.075 1.00 91.62 111 ASN A CA 1
ATOM 903 C C . ASN A 1 111 ? 25.043 -15.729 -6.824 1.00 91.62 111 ASN A C 1
ATOM 905 O O . ASN A 1 111 ? 26.063 -15.165 -6.427 1.00 91.62 111 ASN A O 1
ATOM 909 N N . SER A 1 112 ? 24.365 -15.282 -7.887 1.00 94.50 112 SER A N 1
ATOM 910 C CA . SER A 1 112 ? 24.741 -14.085 -8.627 1.00 94.50 112 SER A CA 1
ATOM 911 C C . SER A 1 112 ? 24.108 -12.848 -8.002 1.00 94.50 112 SER A C 1
ATOM 913 O O . SER A 1 112 ? 22.934 -12.540 -8.218 1.00 94.50 112 SER A O 1
ATOM 915 N N . ALA A 1 113 ? 24.921 -12.067 -7.285 1.00 93.31 113 ALA A N 1
ATOM 916 C CA . ALA A 1 113 ? 24.499 -10.784 -6.719 1.00 93.31 113 ALA A CA 1
ATOM 917 C C . ALA A 1 113 ? 23.893 -9.847 -7.782 1.00 93.31 113 ALA A C 1
ATOM 919 O O . ALA A 1 113 ? 22.938 -9.121 -7.514 1.00 93.31 113 ALA A O 1
ATOM 920 N N . SER A 1 114 ? 24.410 -9.901 -9.014 1.00 94.25 114 SER A N 1
ATOM 921 C CA . SER A 1 114 ? 23.914 -9.081 -10.120 1.00 94.25 114 SER A CA 1
ATOM 922 C C . SER A 1 114 ? 22.533 -9.503 -10.626 1.00 94.25 114 SER A C 1
ATOM 924 O O . SER A 1 114 ? 21.821 -8.668 -11.177 1.00 94.25 114 SER A O 1
ATOM 926 N N . GLU A 1 115 ? 22.158 -10.781 -10.517 1.00 95.56 115 GLU A N 1
ATOM 927 C CA . GLU A 1 115 ? 20.827 -11.252 -10.917 1.00 95.56 115 GLU A CA 1
ATOM 928 C C . GLU A 1 115 ? 19.812 -11.013 -9.802 1.00 95.56 115 GLU A C 1
ATOM 930 O O . GLU A 1 115 ? 18.704 -10.556 -10.080 1.00 95.56 115 GLU A O 1
ATOM 935 N N . LEU A 1 116 ? 20.223 -11.208 -8.545 1.00 94.00 116 LEU A N 1
ATOM 936 C CA . LEU A 1 116 ? 19.418 -10.853 -7.378 1.00 94.00 116 LEU A CA 1
ATOM 937 C C . LEU A 1 116 ? 19.014 -9.375 -7.400 1.00 94.00 116 LEU A C 1
ATOM 939 O O . LEU A 1 116 ? 17.845 -9.035 -7.222 1.00 94.00 116 LEU A O 1
ATOM 943 N N . GLU A 1 117 ? 19.972 -8.494 -7.682 1.00 95.50 117 GLU A N 1
ATOM 944 C CA . GLU A 1 117 ? 19.719 -7.060 -7.768 1.00 95.50 117 GLU A CA 1
ATOM 945 C C . GLU A 1 117 ? 18.723 -6.716 -8.888 1.00 95.50 117 GLU A C 1
ATOM 947 O O . GLU A 1 117 ? 17.851 -5.872 -8.681 1.00 95.50 117 GLU A O 1
ATOM 952 N N . LYS A 1 118 ? 18.763 -7.413 -10.034 1.00 96.88 118 LYS A N 1
ATOM 953 C CA . LYS A 1 118 ? 17.789 -7.214 -11.122 1.00 96.88 118 LYS A CA 1
ATOM 954 C C . LY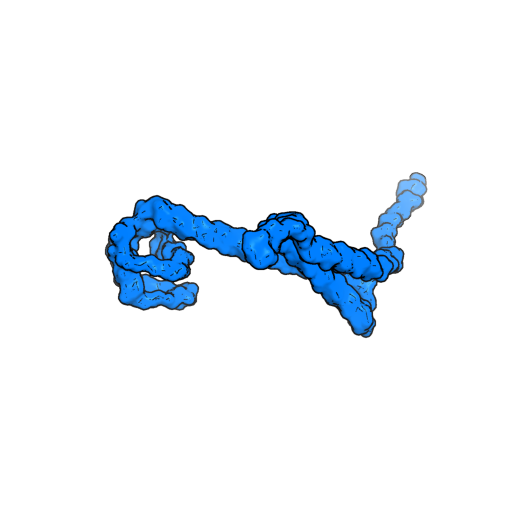S A 1 118 ? 16.368 -7.561 -10.689 1.00 96.88 118 LYS A C 1
ATOM 956 O O . LYS A 1 118 ? 15.450 -6.824 -11.035 1.00 96.88 118 LYS A O 1
ATOM 961 N N . VAL A 1 119 ? 16.179 -8.633 -9.915 1.00 96.25 119 VAL A N 1
ATOM 962 C CA . VAL A 1 119 ? 14.858 -9.004 -9.370 1.00 96.25 119 VAL A CA 1
ATOM 963 C C . VAL A 1 119 ? 14.336 -7.908 -8.446 1.00 96.25 119 VAL A C 1
ATOM 965 O O . VAL A 1 119 ? 13.214 -7.429 -8.620 1.00 96.25 119 VAL A O 1
ATOM 968 N N . MET A 1 120 ? 15.170 -7.451 -7.509 1.00 93.44 120 MET A N 1
ATOM 969 C CA . MET A 1 120 ? 14.800 -6.378 -6.582 1.00 93.44 120 MET A CA 1
ATOM 970 C C . MET A 1 120 ? 14.465 -5.078 -7.322 1.00 93.44 120 MET A C 1
ATOM 972 O O . MET A 1 120 ? 13.453 -4.435 -7.037 1.00 93.44 120 MET A O 1
ATOM 976 N N . ARG A 1 121 ? 15.285 -4.710 -8.313 1.00 96.69 121 ARG A N 1
ATOM 977 C CA . ARG A 1 121 ? 15.082 -3.517 -9.138 1.00 96.69 121 ARG A CA 1
ATOM 978 C C . ARG A 1 121 ? 13.790 -3.596 -9.941 1.00 96.69 121 ARG A C 1
ATOM 980 O O . ARG A 1 121 ? 13.065 -2.607 -9.990 1.00 96.69 121 ARG A O 1
ATOM 987 N N . TYR A 1 122 ? 13.482 -4.751 -10.530 1.00 97.44 122 TYR A N 1
ATOM 988 C CA . TYR A 1 122 ? 12.240 -4.956 -11.274 1.00 97.44 122 TYR A CA 1
ATOM 989 C C . TYR A 1 122 ? 11.019 -4.736 -10.379 1.00 97.44 122 TYR A C 1
ATOM 991 O O . TYR A 1 122 ? 10.142 -3.943 -10.719 1.00 97.44 122 TYR A O 1
ATOM 999 N N . CYS A 1 123 ? 10.998 -5.361 -9.197 1.00 94.81 123 CYS A N 1
ATOM 1000 C CA . CYS A 1 123 ? 9.897 -5.214 -8.243 1.00 94.81 123 CYS A CA 1
ATOM 1001 C C . CYS A 1 123 ? 9.723 -3.753 -7.794 1.00 94.81 123 CYS A C 1
ATOM 1003 O O . CYS A 1 123 ? 8.602 -3.246 -7.741 1.00 94.81 123 CYS A O 1
ATOM 1005 N N . SER A 1 124 ? 10.830 -3.046 -7.540 1.00 94.62 124 SER A N 1
ATOM 1006 C CA . SER A 1 124 ? 10.803 -1.623 -7.182 1.00 94.62 124 SER A CA 1
ATOM 1007 C C . SER A 1 124 ? 10.266 -0.740 -8.316 1.00 94.62 124 SER A C 1
ATOM 1009 O O . SER A 1 124 ? 9.448 0.151 -8.077 1.00 94.62 124 SER A O 1
ATOM 1011 N N . LEU A 1 125 ? 10.673 -0.996 -9.563 1.00 96.00 125 LEU A N 1
ATOM 1012 C CA . LEU A 1 125 ? 10.167 -0.269 -10.729 1.00 96.00 125 LEU A CA 1
ATOM 1013 C C . LEU A 1 125 ? 8.673 -0.529 -10.956 1.00 96.00 125 LEU A C 1
ATOM 1015 O O . LEU A 1 125 ? 7.934 0.417 -11.219 1.00 96.00 125 LEU A O 1
ATOM 1019 N N . ALA A 1 126 ? 8.216 -1.772 -10.796 1.00 95.19 126 ALA A N 1
ATOM 1020 C CA . ALA A 1 126 ? 6.801 -2.123 -10.894 1.00 95.19 126 ALA A CA 1
ATOM 1021 C C . ALA A 1 126 ? 5.964 -1.401 -9.822 1.00 95.19 126 ALA A C 1
ATOM 1023 O O . ALA A 1 126 ? 4.897 -0.861 -10.119 1.00 95.19 126 ALA A O 1
ATOM 1024 N N . GLU A 1 127 ? 6.473 -1.302 -8.591 1.00 92.69 127 GLU A N 1
ATOM 1025 C CA . GLU A 1 127 ? 5.820 -0.532 -7.530 1.00 92.69 127 GLU A CA 1
ATOM 1026 C C . GLU A 1 127 ? 5.737 0.963 -7.863 1.00 92.69 127 GLU A C 1
ATOM 1028 O O . GLU A 1 127 ? 4.691 1.589 -7.666 1.00 92.69 127 GLU A O 1
ATOM 1033 N N . ASN A 1 128 ? 6.826 1.542 -8.371 1.00 93.56 128 ASN A N 1
ATOM 1034 C CA . ASN A 1 128 ? 6.855 2.947 -8.770 1.00 93.56 128 ASN A CA 1
ATOM 1035 C C . ASN A 1 128 ? 5.875 3.218 -9.913 1.00 93.56 128 ASN A C 1
ATOM 1037 O O . ASN A 1 128 ? 5.157 4.215 -9.872 1.00 93.56 128 ASN A O 1
ATOM 1041 N N . PHE A 1 129 ? 5.784 2.309 -10.885 1.00 95.12 129 PHE A N 1
ATOM 1042 C CA . PHE A 1 129 ? 4.809 2.399 -11.966 1.00 95.12 129 PHE A CA 1
ATOM 1043 C C . PHE A 1 129 ? 3.374 2.451 -11.424 1.00 95.12 129 PHE A C 1
ATOM 1045 O O . PHE A 1 129 ? 2.608 3.331 -11.811 1.00 95.12 129 PHE A O 1
ATOM 1052 N N . GLN A 1 130 ? 3.025 1.576 -10.472 1.00 92.00 130 GLN A N 1
ATOM 1053 C CA . GLN A 1 130 ? 1.707 1.591 -9.829 1.00 92.00 130 GLN A CA 1
ATOM 1054 C C . GLN A 1 130 ? 1.436 2.896 -9.066 1.00 92.00 130 GLN A C 1
ATOM 1056 O O . GLN A 1 130 ? 0.341 3.445 -9.178 1.00 92.00 130 GLN A O 1
ATOM 1061 N N . LYS A 1 131 ? 2.413 3.412 -8.308 1.00 91.31 131 LYS A N 1
ATOM 1062 C CA . LYS A 1 131 ? 2.274 4.689 -7.580 1.00 91.31 131 LYS A CA 1
ATOM 1063 C C . LYS A 1 131 ? 2.014 5.856 -8.537 1.00 91.31 131 LYS A C 1
ATOM 1065 O O . LYS A 1 131 ? 1.106 6.645 -8.298 1.00 91.31 131 LYS A O 1
ATOM 1070 N N . LEU A 1 132 ? 2.748 5.919 -9.647 1.00 92.38 132 LEU A N 1
ATOM 1071 C CA . LEU A 1 132 ? 2.542 6.933 -10.684 1.00 92.38 132 LEU A CA 1
ATOM 1072 C C . LEU A 1 132 ? 1.156 6.796 -11.335 1.00 92.38 132 LEU A C 1
ATOM 1074 O O . LEU A 1 132 ? 0.474 7.796 -11.535 1.00 92.38 132 LEU A O 1
ATOM 1078 N N . SER A 1 133 ? 0.686 5.569 -11.590 1.00 92.12 133 SER A N 1
ATOM 1079 C CA . SER A 1 133 ? -0.677 5.329 -12.094 1.00 92.12 133 SER A CA 1
ATOM 1080 C C . SER A 1 133 ? -1.754 5.856 -11.142 1.00 92.12 133 SER A C 1
ATOM 1082 O O . SER A 1 133 ? -2.728 6.462 -11.590 1.00 92.12 133 SER A O 1
ATOM 1084 N N . GLN A 1 134 ? -1.589 5.646 -9.833 1.00 88.62 134 GLN A N 1
ATOM 1085 C CA . GLN A 1 134 ? -2.514 6.171 -8.824 1.00 88.62 134 GLN A CA 1
ATOM 1086 C C . GLN A 1 134 ? -2.516 7.697 -8.814 1.00 88.62 134 GLN A C 1
ATOM 1088 O O . GLN A 1 134 ? -3.582 8.303 -8.814 1.00 88.62 134 GLN A O 1
ATOM 1093 N N . GLU A 1 135 ? -1.339 8.322 -8.854 1.00 88.75 135 GLU A N 1
ATOM 1094 C CA . GLU A 1 135 ? -1.210 9.779 -8.885 1.00 88.75 135 GLU A CA 1
ATOM 1095 C C . GLU A 1 135 ? -1.893 10.384 -10.118 1.00 88.75 135 GLU A C 1
ATOM 1097 O O . GLU A 1 135 ? -2.620 11.370 -10.005 1.00 88.75 135 GLU A O 1
ATOM 1102 N N . ILE A 1 136 ? -1.728 9.763 -11.289 1.00 90.25 136 ILE A N 1
ATOM 1103 C CA . ILE A 1 136 ? -2.412 10.174 -12.523 1.00 90.25 136 ILE A CA 1
ATOM 1104 C C . ILE A 1 136 ? -3.928 9.975 -12.405 1.00 90.25 136 ILE A C 1
ATOM 1106 O O . ILE A 1 136 ? -4.691 10.819 -12.868 1.00 90.25 136 ILE A O 1
ATOM 1110 N N . THR A 1 137 ? -4.378 8.892 -11.769 1.00 87.44 137 THR A N 1
ATOM 1111 C CA . THR A 1 137 ? -5.811 8.626 -11.554 1.00 87.44 137 THR A CA 1
ATOM 1112 C C . THR A 1 137 ? -6.441 9.668 -10.628 1.00 87.44 137 THR A C 1
ATOM 1114 O O . THR A 1 137 ? -7.550 10.125 -10.887 1.00 87.44 137 THR A O 1
ATOM 1117 N N . LEU A 1 138 ? -5.727 10.068 -9.572 1.00 84.56 138 LEU A N 1
ATOM 1118 C CA . LEU A 1 138 ? -6.196 11.040 -8.584 1.00 84.56 138 LEU A CA 1
ATOM 1119 C C . LEU A 1 138 ? -6.184 12.475 -9.121 1.00 84.56 138 LEU A C 1
ATOM 1121 O O . LEU A 1 138 ? -7.158 13.203 -8.955 1.00 84.56 138 LEU A O 1
ATOM 1125 N N . ASN A 1 139 ? -5.092 12.881 -9.769 1.00 86.62 139 ASN A N 1
ATOM 1126 C CA . ASN A 1 139 ? -4.878 14.267 -10.198 1.00 86.62 139 ASN A CA 1
ATOM 1127 C C . ASN A 1 139 ? -5.323 14.531 -11.643 1.00 86.62 139 ASN A C 1
ATOM 1129 O O . ASN A 1 139 ? -5.329 15.673 -12.098 1.00 86.62 139 ASN A O 1
ATOM 1133 N N . GLY A 1 140 ? -5.677 13.479 -12.380 1.00 85.94 140 GLY A N 1
ATOM 1134 C CA . GLY A 1 140 ? -5.986 13.546 -13.798 1.00 85.94 140 GLY A CA 1
ATOM 1135 C C . GLY A 1 140 ? -4.745 13.684 -14.685 1.00 85.94 140 GLY A C 1
ATOM 1136 O O . GLY A 1 140 ? -3.599 13.827 -14.245 1.00 85.94 140 GLY A O 1
ATOM 1137 N N . VAL A 1 141 ? -4.986 13.640 -15.996 1.00 88.62 141 VAL A N 1
ATOM 1138 C CA . VAL A 1 141 ? -3.935 13.716 -17.027 1.00 88.62 141 VAL A CA 1
ATOM 1139 C C . VAL A 1 141 ? -3.377 15.129 -17.230 1.00 88.62 141 VAL A C 1
ATOM 1141 O O . VAL A 1 141 ? -2.337 15.318 -17.860 1.00 88.62 141 VAL A O 1
ATOM 1144 N N . THR A 1 142 ? -4.070 16.142 -16.719 1.00 90.75 142 THR A N 1
ATOM 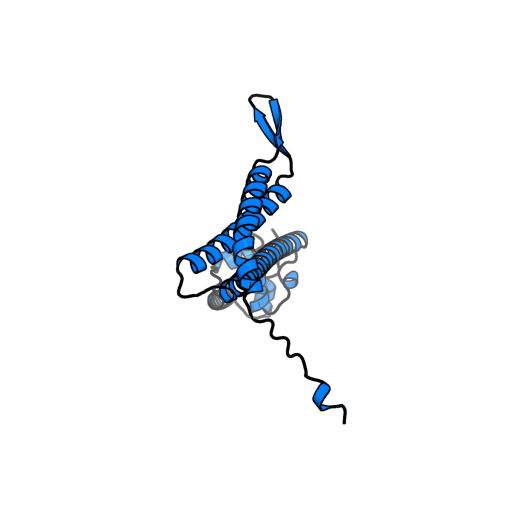1145 C CA . THR A 1 142 ? -3.708 17.557 -16.826 1.00 90.75 142 THR A CA 1
ATOM 1146 C C . THR A 1 142 ? -3.865 18.195 -15.459 1.00 90.75 142 THR A C 1
ATOM 1148 O O . THR A 1 142 ? -4.898 18.023 -14.823 1.00 90.75 142 THR A O 1
ATOM 1151 N N . ILE A 1 143 ? -2.855 18.947 -15.039 1.00 89.12 143 ILE A N 1
ATOM 1152 C CA . ILE A 1 143 ? -2.847 19.693 -13.784 1.00 89.12 143 ILE A CA 1
ATOM 1153 C C . ILE A 1 143 ? -2.978 21.189 -14.059 1.00 89.12 143 ILE A C 1
ATOM 1155 O O . ILE A 1 143 ? -2.524 21.700 -15.088 1.00 89.12 143 ILE A O 1
ATOM 1159 N N . GLU A 1 144 ? -3.595 21.897 -13.123 1.00 90.06 144 GLU A N 1
ATOM 1160 C CA . GLU A 1 144 ? -3.695 23.351 -13.134 1.00 90.06 144 GLU A CA 1
ATOM 1161 C C . GLU A 1 144 ? -2.590 23.938 -12.254 1.00 90.06 144 GLU A C 1
ATOM 1163 O O . GLU A 1 144 ? -2.449 23.587 -11.085 1.00 90.06 144 GLU A O 1
ATOM 1168 N N . VAL A 1 145 ? -1.779 24.820 -12.833 1.00 88.00 145 VAL A N 1
ATOM 1169 C CA . VAL A 1 145 ? -0.668 25.484 -12.150 1.00 88.00 145 VAL A CA 1
ATOM 1170 C C . VAL A 1 145 ? -0.917 26.983 -12.178 1.00 88.00 145 VAL A C 1
ATOM 1172 O O . VAL A 1 145 ? -1.076 27.575 -13.246 1.00 88.00 145 VAL A O 1
ATOM 1175 N N . MET A 1 146 ? -0.933 27.605 -11.003 1.00 83.81 146 MET A N 1
ATOM 1176 C CA . MET A 1 146 ? -1.029 29.056 -10.877 1.00 83.81 146 MET A CA 1
ATOM 1177 C C . MET A 1 146 ? 0.310 29.698 -11.258 1.00 83.81 146 MET A C 1
ATOM 1179 O O . MET A 1 146 ? 1.358 29.335 -10.724 1.00 83.81 146 MET A O 1
ATOM 1183 N N . VAL A 1 147 ? 0.279 30.644 -12.193 1.00 85.00 147 VAL A N 1
ATOM 1184 C CA . VAL A 1 147 ? 1.440 31.422 -12.633 1.00 85.00 147 VAL A CA 1
ATOM 1185 C C . VAL A 1 147 ? 1.076 32.902 -12.532 1.00 85.00 147 VAL A C 1
ATOM 1187 O O . VAL A 1 147 ? 0.402 33.451 -13.405 1.00 85.00 147 VAL A O 1
ATOM 1190 N N . GLY A 1 148 ? 1.499 33.544 -11.441 1.00 87.88 148 GLY A N 1
ATOM 1191 C CA . GLY A 1 148 ? 1.037 34.891 -11.096 1.00 87.88 148 GLY A CA 1
ATOM 1192 C C . GLY A 1 148 ? -0.464 34.883 -10.800 1.00 87.88 148 GLY A C 1
ATOM 1193 O O . GLY A 1 148 ? -0.915 34.107 -9.966 1.00 87.88 148 GLY A O 1
ATOM 1194 N N . GLU A 1 149 ? -1.231 35.709 -11.513 1.00 89.06 149 GLU A N 1
ATOM 1195 C CA . GLU A 1 149 ? -2.699 35.784 -11.392 1.00 89.06 149 GLU A CA 1
ATOM 1196 C C . GLU A 1 149 ? -3.448 34.840 -12.354 1.00 89.06 149 GLU A C 1
ATOM 1198 O O . GLU A 1 149 ? -4.669 34.728 -12.289 1.00 89.06 149 GLU A O 1
ATOM 1203 N N . ASN A 1 150 ? -2.737 34.139 -13.247 1.00 85.00 150 ASN A N 1
ATOM 1204 C CA . ASN A 1 150 ? -3.342 33.275 -14.262 1.00 85.00 150 ASN A CA 1
ATOM 1205 C C . ASN A 1 150 ? -3.231 31.788 -13.894 1.00 85.00 150 ASN A C 1
ATOM 1207 O O . ASN A 1 150 ? -2.242 31.349 -13.304 1.00 85.00 150 ASN A O 1
ATOM 1211 N N . ILE A 1 151 ? -4.215 30.987 -14.315 1.00 89.44 151 ILE A N 1
ATOM 1212 C CA . ILE A 1 151 ? -4.190 29.521 -14.196 1.00 89.44 151 ILE A CA 1
ATOM 1213 C C . ILE A 1 151 ? -3.777 28.922 -15.541 1.00 89.44 151 ILE A C 1
ATOM 1215 O O . ILE A 1 151 ? -4.434 29.138 -16.559 1.00 89.44 151 ILE A O 1
ATOM 1219 N N . LEU A 1 152 ? -2.694 28.147 -15.542 1.00 92.00 152 LEU A N 1
ATOM 1220 C CA . LEU A 1 152 ? -2.172 27.466 -16.722 1.00 92.00 152 LEU A CA 1
ATOM 1221 C C . LEU A 1 152 ? -2.356 25.952 -16.591 1.00 92.00 152 LEU A C 1
ATOM 1223 O O . LEU A 1 152 ? -1.911 25.342 -15.620 1.00 92.00 152 LEU A O 1
ATOM 1227 N N . LYS A 1 153 ? -2.960 25.330 -17.606 1.00 90.88 153 LYS A N 1
ATOM 1228 C CA . LYS A 1 153 ? -3.097 23.872 -17.702 1.00 90.88 153 LYS A CA 1
ATOM 1229 C C . LYS A 1 153 ? -1.848 23.258 -18.318 1.00 90.88 153 LYS A C 1
ATOM 1231 O O . LYS A 1 153 ? -1.429 23.669 -19.399 1.00 90.88 153 LYS A O 1
ATOM 1236 N N . LYS A 1 154 ? -1.259 22.271 -17.644 1.00 92.50 154 LYS A N 1
ATOM 1237 C CA . LYS A 1 154 ? -0.093 21.524 -18.136 1.00 92.50 154 LYS A CA 1
ATOM 1238 C C . LYS A 1 154 ? -0.302 20.015 -17.994 1.00 92.50 154 LYS A C 1
ATOM 1240 O O . LYS A 1 154 ? -1.040 19.596 -17.105 1.00 92.50 154 LYS A O 1
ATOM 1245 N N . PRO A 1 155 ? 0.350 19.190 -18.833 1.00 92.06 155 PRO A N 1
ATOM 1246 C CA . PRO A 1 155 ? 0.338 17.742 -18.659 1.00 92.06 155 PRO A CA 1
ATOM 1247 C C . PRO A 1 155 ? 0.845 17.350 -17.272 1.00 92.06 155 PRO A C 1
ATOM 1249 O O . PRO A 1 155 ? 1.775 17.970 -16.751 1.00 92.06 155 PRO A O 1
ATOM 1252 N N . ASN A 1 156 ? 0.250 16.311 -16.694 1.00 92.38 156 ASN A N 1
ATOM 1253 C CA . ASN A 1 156 ? 0.707 15.774 -15.421 1.00 92.38 156 ASN A CA 1
ATOM 1254 C C . ASN A 1 156 ? 2.143 15.218 -15.577 1.00 92.38 156 ASN A C 1
ATOM 1256 O O . ASN A 1 156 ? 2.350 14.306 -16.386 1.00 92.38 156 ASN A O 1
ATOM 1260 N N . PRO A 1 157 ? 3.142 15.733 -14.830 1.00 93.56 157 PRO A N 1
ATOM 1261 C CA . PRO A 1 157 ? 4.532 15.287 -14.949 1.00 93.56 157 PRO A CA 1
ATOM 1262 C C . PRO A 1 157 ? 4.712 13.795 -14.635 1.00 93.56 157 PRO A C 1
ATOM 1264 O O . PRO A 1 157 ? 5.606 13.165 -15.202 1.00 93.56 157 PRO A O 1
ATOM 1267 N N . ALA A 1 158 ? 3.827 13.205 -13.822 1.00 92.81 158 ALA A N 1
ATOM 1268 C CA . ALA A 1 158 ? 3.837 11.777 -13.521 1.00 92.81 158 ALA A CA 1
ATOM 1269 C C . ALA A 1 158 ? 3.695 10.905 -14.781 1.00 92.81 158 ALA A C 1
ATOM 1271 O O . ALA A 1 158 ? 4.233 9.802 -14.817 1.00 92.81 158 ALA A O 1
ATOM 1272 N N . ILE A 1 159 ? 3.050 11.403 -15.846 1.00 93.50 159 ILE A N 1
ATOM 1273 C CA . ILE A 1 159 ? 2.917 10.682 -17.124 1.00 93.50 159 ILE A CA 1
ATOM 1274 C C . ILE A 1 159 ? 4.291 10.475 -17.768 1.00 93.50 159 ILE A C 1
ATOM 1276 O O . ILE A 1 159 ? 4.622 9.372 -18.200 1.00 93.50 159 ILE A O 1
ATOM 1280 N N . ALA A 1 160 ? 5.113 11.526 -17.821 1.00 95.00 160 ALA A N 1
ATOM 1281 C CA . ALA A 1 160 ? 6.435 11.444 -18.433 1.00 95.00 160 ALA A CA 1
ATOM 1282 C C . ALA A 1 160 ? 7.354 10.493 -17.651 1.00 95.00 160 ALA A C 1
ATOM 1284 O O . ALA A 1 160 ? 8.095 9.714 -18.251 1.00 95.00 160 ALA A O 1
ATOM 1285 N N . GLU A 1 161 ? 7.275 10.516 -16.320 1.00 95.88 161 GLU A N 1
ATOM 1286 C CA . GLU A 1 161 ? 8.016 9.581 -15.470 1.00 95.88 161 GLU A CA 1
ATOM 1287 C C . GLU A 1 161 ? 7.503 8.143 -15.611 1.00 95.88 161 GLU A C 1
ATOM 1289 O O . GLU A 1 161 ? 8.304 7.215 -15.724 1.00 95.88 161 GLU A O 1
ATOM 1294 N N . GLN A 1 162 ? 6.187 7.938 -15.713 1.00 95.38 162 GLN A N 1
ATOM 1295 C CA . GLN A 1 162 ? 5.594 6.616 -15.919 1.00 95.38 162 GLN A CA 1
ATOM 1296 C C . GLN A 1 162 ? 6.084 5.974 -17.224 1.00 95.38 162 GLN A C 1
ATOM 1298 O O . GLN A 1 162 ? 6.431 4.792 -17.238 1.00 95.38 162 GLN A O 1
ATOM 1303 N N . VAL A 1 163 ? 6.191 6.754 -18.304 1.00 96.44 163 VAL A N 1
ATOM 1304 C CA . VAL A 1 163 ? 6.744 6.282 -19.584 1.00 96.44 163 VAL A CA 1
ATOM 1305 C C . VAL A 1 163 ? 8.209 5.851 -19.439 1.00 96.44 163 VAL A C 1
ATOM 1307 O O . VAL A 1 163 ? 8.595 4.814 -19.980 1.00 96.44 163 VAL A O 1
ATOM 1310 N N . LYS A 1 164 ? 9.026 6.590 -18.676 1.00 97.25 164 LYS A N 1
ATOM 1311 C CA . LYS A 1 164 ? 10.431 6.220 -18.414 1.00 97.25 164 LYS A CA 1
ATOM 1312 C C . LYS A 1 164 ? 10.539 4.933 -17.599 1.00 97.25 164 LYS A C 1
ATOM 1314 O O . LYS A 1 164 ? 11.342 4.064 -17.940 1.00 97.25 164 LYS A O 1
ATOM 1319 N N . VAL A 1 165 ? 9.726 4.795 -16.550 1.00 97.25 165 VAL A N 1
ATOM 1320 C CA . VAL A 1 165 ? 9.676 3.578 -15.727 1.00 97.25 165 VAL A CA 1
ATOM 1321 C C . VAL A 1 165 ? 9.250 2.379 -16.575 1.00 97.25 165 VAL A C 1
ATOM 1323 O O . VAL A 1 165 ? 9.882 1.330 -16.492 1.00 97.25 165 VAL A O 1
ATOM 1326 N N . ASN A 1 166 ? 8.253 2.543 -17.450 1.00 97.06 166 ASN A N 1
ATOM 1327 C CA . ASN A 1 166 ? 7.814 1.489 -18.365 1.00 97.06 166 ASN A CA 1
ATOM 1328 C C . ASN A 1 166 ? 8.933 1.035 -19.310 1.00 97.06 166 ASN A C 1
ATOM 1330 O O . ASN A 1 166 ? 9.183 -0.157 -19.456 1.00 97.06 166 ASN A O 1
ATOM 1334 N N . ALA A 1 167 ? 9.653 1.981 -19.918 1.00 97.69 167 ALA A N 1
ATOM 1335 C CA . ALA A 1 167 ? 10.780 1.657 -20.788 1.00 97.69 167 ALA A CA 1
ATOM 1336 C C . ALA A 1 167 ? 11.888 0.894 -20.037 1.00 97.69 167 ALA A C 1
ATOM 1338 O O . ALA A 1 167 ? 12.474 -0.046 -20.577 1.00 97.69 167 ALA A O 1
ATOM 1339 N N . ALA A 1 168 ? 12.159 1.267 -18.781 1.00 97.06 168 ALA A N 1
ATOM 1340 C CA . ALA A 1 168 ? 13.116 0.561 -17.932 1.00 97.06 168 ALA A CA 1
ATOM 1341 C C . ALA A 1 168 ? 12.649 -0.860 -17.574 1.00 97.06 168 ALA A C 1
ATOM 1343 O O . ALA A 1 168 ? 13.470 -1.776 -17.576 1.00 97.06 168 ALA A O 1
ATOM 1344 N N . LEU A 1 169 ? 11.351 -1.046 -17.304 1.00 97.44 169 LEU A N 1
ATOM 1345 C CA . LEU A 1 169 ? 10.749 -2.357 -17.055 1.00 97.44 169 LEU A CA 1
ATOM 1346 C C . LEU A 1 169 ? 10.867 -3.267 -18.275 1.00 97.44 169 LEU A C 1
ATOM 1348 O O . LEU A 1 169 ? 11.408 -4.354 -18.136 1.00 97.44 169 LEU A O 1
ATOM 1352 N N . ILE A 1 170 ? 10.467 -2.799 -19.463 1.00 96.62 170 ILE A N 1
ATOM 1353 C CA . ILE A 1 170 ? 10.561 -3.567 -20.718 1.00 96.62 170 ILE A CA 1
ATOM 1354 C C . ILE A 1 170 ? 11.997 -4.050 -20.945 1.00 96.62 170 ILE A C 1
ATOM 1356 O O . ILE A 1 170 ? 12.238 -5.234 -21.154 1.00 96.62 170 ILE A O 1
ATOM 1360 N N . LYS A 1 171 ? 12.973 -3.144 -20.819 1.00 96.62 171 LYS A N 1
ATOM 1361 C CA . LYS A 1 171 ? 14.389 -3.482 -21.000 1.00 96.62 171 LYS A CA 1
ATOM 1362 C C . LYS A 1 171 ? 14.895 -4.506 -19.979 1.00 96.62 171 LYS A C 1
ATOM 1364 O O . LYS A 1 171 ? 15.789 -5.293 -20.280 1.00 96.62 171 LYS A O 1
ATOM 1369 N N . LEU A 1 172 ? 14.391 -4.457 -18.748 1.00 95.06 172 LEU A N 1
ATOM 1370 C CA . LEU A 1 172 ? 14.767 -5.406 -17.705 1.00 95.06 172 LEU A CA 1
ATOM 1371 C C . LEU A 1 172 ? 14.055 -6.755 -17.883 1.00 95.06 172 LEU A C 1
ATOM 1373 O O . LEU A 1 172 ? 14.651 -7.786 -17.580 1.00 95.06 172 LEU A O 1
ATOM 1377 N N . ASP A 1 173 ? 12.833 -6.759 -18.416 1.00 95.50 173 ASP A N 1
ATOM 1378 C CA . ASP A 1 173 ? 12.065 -7.974 -18.706 1.00 95.50 173 ASP A CA 1
ATOM 1379 C C . ASP A 1 173 ? 12.728 -8.815 -19.806 1.00 95.50 173 ASP A C 1
ATOM 1381 O O . ASP A 1 173 ? 12.789 -10.032 -19.680 1.00 95.50 173 ASP A O 1
ATOM 1385 N N . GLU A 1 174 ? 13.397 -8.190 -20.787 1.00 95.94 174 GLU A N 1
ATOM 1386 C CA . GLU A 1 174 ? 14.206 -8.903 -21.796 1.00 95.94 174 GLU A CA 1
ATOM 1387 C C . GLU A 1 174 ? 15.253 -9.856 -21.180 1.00 95.94 174 GLU A C 1
ATOM 1389 O O . GLU A 1 174 ? 15.611 -10.881 -21.770 1.00 95.94 174 GLU A O 1
ATOM 1394 N N . PHE A 1 175 ? 15.792 -9.527 -19.998 1.00 95.12 175 PHE A N 1
ATOM 1395 C CA . PHE A 1 175 ? 16.696 -10.421 -19.269 1.00 95.12 175 PHE A CA 1
ATOM 1396 C C . PHE A 1 175 ? 15.945 -11.632 -18.702 1.00 95.12 175 PHE A C 1
ATOM 1398 O O . PHE A 1 175 ? 16.445 -12.758 -18.785 1.00 95.12 175 PHE A O 1
ATOM 1405 N N . PHE A 1 176 ? 14.758 -11.415 -18.137 1.00 95.12 176 PHE A N 1
ATOM 1406 C CA . PHE A 1 176 ? 13.943 -12.476 -17.558 1.00 95.12 176 PHE A CA 1
ATOM 1407 C C . PHE A 1 176 ? 13.326 -13.377 -18.627 1.00 95.12 176 PHE A C 1
ATOM 1409 O O . PHE A 1 176 ? 13.315 -14.589 -18.432 1.00 95.12 176 PHE A O 1
ATOM 1416 N N . ASP A 1 177 ? 12.920 -12.844 -19.777 1.00 93.94 177 ASP A N 1
ATOM 1417 C CA . ASP A 1 177 ? 12.425 -13.630 -20.913 1.00 93.94 177 ASP A CA 1
ATOM 1418 C C . ASP A 1 177 ? 13.445 -14.669 -21.372 1.00 93.94 177 ASP A C 1
ATOM 1420 O O . ASP A 1 177 ? 13.133 -15.857 -21.465 1.00 93.94 177 ASP A O 1
ATOM 1424 N N . LYS A 1 178 ? 14.713 -14.269 -21.508 1.00 94.50 178 LYS A N 1
ATOM 1425 C CA . LYS A 1 178 ? 15.805 -15.205 -21.815 1.00 94.50 178 LYS A CA 1
ATOM 1426 C C . LYS A 1 178 ? 15.946 -16.292 -20.748 1.00 94.50 178 LYS A C 1
ATOM 1428 O O . LYS A 1 178 ? 16.195 -17.450 -21.071 1.00 94.50 178 LYS A O 1
ATOM 1433 N N . LYS A 1 179 ? 15.769 -15.963 -19.464 1.00 92.81 179 LYS A N 1
ATOM 1434 C CA . LYS A 1 179 ? 15.788 -16.963 -18.379 1.00 92.81 179 LYS A CA 1
ATOM 1435 C C . LYS A 1 179 ? 14.580 -17.905 -18.439 1.00 92.81 179 LYS A C 1
ATOM 1437 O O . LYS A 1 179 ? 14.738 -19.094 -18.163 1.00 92.81 179 LYS A O 1
ATOM 1442 N N . ARG A 1 180 ? 13.395 -17.410 -18.824 1.00 91.81 180 ARG A N 1
ATOM 1443 C CA . ARG A 1 180 ? 12.186 -18.230 -19.033 1.00 91.81 180 ARG A CA 1
ATOM 1444 C C . ARG A 1 180 ? 12.378 -19.217 -20.188 1.00 91.81 180 ARG A C 1
ATOM 1446 O O . ARG A 1 180 ? 11.979 -20.370 -20.051 1.00 91.81 180 ARG A O 1
ATOM 1453 N N . GLU A 1 181 ? 13.022 -18.804 -21.279 1.00 91.06 181 GLU A N 1
ATOM 1454 C CA . GLU A 1 181 ? 13.332 -19.672 -22.429 1.00 91.06 181 GLU A CA 1
ATOM 1455 C C . GLU A 1 181 ? 14.313 -20.801 -22.086 1.00 91.06 181 GLU A C 1
ATOM 1457 O O . GLU A 1 181 ? 14.174 -21.917 -22.586 1.00 91.06 181 GLU A O 1
ATOM 1462 N N . LEU A 1 182 ? 15.285 -20.522 -21.213 1.00 85.88 182 LEU A N 1
ATOM 1463 C CA . LEU A 1 182 ? 16.300 -21.488 -20.782 1.00 85.88 182 LEU A CA 1
ATOM 1464 C C . LEU A 1 182 ? 15.782 -22.507 -19.760 1.00 85.88 182 LEU A C 1
ATOM 1466 O O . LEU A 1 182 ? 16.412 -23.550 -19.567 1.00 85.88 182 LEU A O 1
ATOM 1470 N N . LYS A 1 183 ? 14.651 -22.241 -19.092 1.00 75.50 183 LYS A N 1
ATOM 1471 C CA . LYS A 1 183 ? 14.042 -23.232 -18.203 1.00 75.50 183 LYS A CA 1
ATOM 1472 C C . LYS A 1 183 ? 13.559 -24.417 -19.043 1.00 75.50 183 LYS A C 1
ATOM 1474 O O . LYS A 1 183 ? 12.780 -24.214 -19.978 1.00 75.50 183 LYS A O 1
ATOM 1479 N N . PRO A 1 184 ? 13.948 -25.664 -18.711 1.00 63.19 184 PRO A N 1
ATOM 1480 C CA . PRO A 1 184 ? 13.403 -26.821 -19.396 1.00 63.19 184 PRO A CA 1
ATOM 1481 C C . PRO A 1 184 ? 11.886 -26.788 -19.232 1.00 63.19 184 PRO A C 1
ATOM 1483 O O . PRO A 1 184 ? 11.361 -26.808 -18.115 1.00 63.19 184 PRO A O 1
ATOM 1486 N N . LYS A 1 185 ? 11.161 -26.709 -20.353 1.00 58.62 185 LYS A N 1
ATOM 1487 C CA . LYS A 1 185 ? 9.726 -26.971 -20.335 1.00 58.62 185 LYS A CA 1
ATOM 1488 C C . LYS A 1 185 ? 9.602 -28.401 -19.834 1.00 58.62 185 LYS A C 1
ATOM 1490 O O . LYS A 1 185 ? 9.996 -29.319 -20.547 1.00 58.62 185 LYS A O 1
ATOM 1495 N N . ASN A 1 186 ? 9.043 -28.600 -18.643 1.00 51.62 186 ASN A N 1
ATOM 1496 C CA . ASN A 1 186 ? 8.516 -29.898 -18.237 1.00 51.62 186 ASN A CA 1
ATOM 1497 C C . ASN A 1 186 ? 7.322 -30.232 -19.149 1.00 51.62 186 ASN A C 1
ATOM 1499 O O . ASN A 1 186 ? 6.173 -30.271 -18.719 1.00 51.62 186 ASN A O 1
ATOM 1503 N N . ARG A 1 187 ? 7.574 -30.449 -20.444 1.00 47.31 187 ARG A N 1
ATOM 1504 C CA . ARG A 1 187 ? 6.721 -31.280 -21.269 1.00 47.31 187 ARG A CA 1
ATOM 1505 C C . ARG A 1 187 ? 7.037 -32.688 -20.809 1.00 47.31 187 ARG A C 1
ATOM 1507 O O . ARG A 1 187 ? 7.994 -33.306 -21.260 1.00 47.31 187 ARG A O 1
ATOM 1514 N N . VAL A 1 188 ? 6.221 -33.186 -19.889 1.00 50.44 188 VAL A N 1
ATOM 1515 C CA . VAL A 1 188 ? 5.945 -34.618 -19.850 1.00 50.44 188 VAL A CA 1
ATOM 1516 C C . VAL A 1 188 ? 5.262 -34.918 -21.183 1.00 50.44 188 VAL A C 1
ATOM 1518 O O . VAL A 1 188 ? 4.038 -34.929 -21.289 1.00 50.44 188 VAL A O 1
ATOM 1521 N N . GLU A 1 189 ? 6.057 -35.042 -22.241 1.00 53.00 189 GLU A N 1
ATOM 1522 C CA . GLU A 1 189 ? 5.616 -35.621 -23.492 1.00 53.00 189 GLU A CA 1
ATOM 1523 C C . GLU A 1 189 ? 5.368 -37.086 -23.140 1.00 53.00 189 GLU A C 1
ATOM 1525 O O . GLU A 1 189 ? 6.288 -37.894 -23.025 1.00 53.00 189 GLU A O 1
ATOM 1530 N N . LYS A 1 190 ? 4.118 -37.393 -22.767 1.00 58.19 190 LYS A N 1
ATOM 1531 C CA . LYS A 1 190 ? 3.681 -38.772 -22.580 1.00 58.19 190 LYS A CA 1
ATOM 1532 C C . LYS A 1 190 ? 3.940 -39.459 -23.911 1.00 58.19 190 LYS A C 1
ATOM 1534 O O . LYS A 1 190 ? 3.250 -39.193 -24.887 1.00 58.19 190 LYS A O 1
ATOM 1539 N N . ASP A 1 191 ? 4.966 -40.294 -23.940 1.00 60.78 191 ASP A N 1
ATOM 1540 C CA . ASP A 1 191 ? 5.266 -41.171 -25.058 1.00 60.78 191 ASP A CA 1
ATOM 1541 C C . ASP A 1 191 ? 4.120 -42.184 -25.198 1.00 60.78 191 ASP A C 1
ATOM 1543 O O . ASP A 1 191 ? 4.085 -43.228 -24.540 1.00 60.78 191 ASP A O 1
ATOM 1547 N N . TRP A 1 192 ? 3.124 -41.825 -26.011 1.00 65.31 192 TRP A N 1
ATOM 1548 C CA . TRP A 1 192 ? 1.966 -42.667 -26.308 1.00 65.31 192 TRP A CA 1
ATOM 1549 C C . TRP A 1 192 ? 2.335 -43.867 -27.193 1.00 65.31 192 TRP A C 1
ATOM 1551 O O . TRP A 1 192 ? 1.535 -44.794 -27.308 1.00 65.31 192 TRP A O 1
ATOM 1561 N N . SER A 1 193 ? 3.562 -43.918 -27.730 1.00 67.81 193 SER A N 1
ATOM 1562 C CA . SER A 1 193 ? 4.079 -45.031 -28.544 1.00 67.81 193 SER A CA 1
ATOM 1563 C C . SER A 1 193 ? 4.178 -46.347 -27.762 1.00 67.81 193 SER A C 1
ATOM 1565 O O . SER A 1 193 ? 4.334 -47.413 -28.349 1.00 67.81 193 SER A O 1
ATOM 1567 N N . LYS A 1 194 ? 4.055 -46.298 -26.429 1.00 61.03 194 LYS A N 1
ATOM 1568 C CA . LYS A 1 194 ? 3.997 -47.483 -25.557 1.00 61.03 194 LYS A CA 1
ATOM 1569 C C . LYS A 1 194 ? 2.599 -48.100 -25.437 1.00 61.03 194 LYS A C 1
ATOM 1571 O O . LYS A 1 194 ? 2.485 -49.189 -24.881 1.00 61.03 194 LYS A O 1
ATOM 1576 N N . PHE A 1 195 ? 1.557 -47.431 -25.937 1.00 63.41 195 PHE A N 1
ATOM 1577 C CA . PHE A 1 195 ? 0.162 -47.888 -25.845 1.00 63.41 195 PHE A CA 1
ATOM 1578 C C . PHE A 1 195 ? -0.417 -48.412 -27.164 1.00 63.41 195 PHE A C 1
ATOM 1580 O O . PHE A 1 195 ? -1.542 -48.903 -27.168 1.00 63.41 195 PHE A O 1
ATOM 1587 N N . THR A 1 196 ? 0.333 -48.368 -28.264 1.00 64.06 196 THR A N 1
ATOM 1588 C CA . THR A 1 196 ? -0.052 -49.013 -29.526 1.00 64.06 196 THR A CA 1
ATOM 1589 C C . THR A 1 196 ? 0.806 -50.254 -29.748 1.00 64.06 196 THR A C 1
ATOM 1591 O O . THR A 1 196 ? 1.930 -50.160 -30.240 1.00 64.06 196 THR A O 1
ATOM 1594 N N . LYS A 1 197 ? 0.272 -51.408 -29.346 1.00 59.12 197 LYS A N 1
ATOM 1595 C CA . LYS A 1 197 ? 0.665 -52.737 -29.821 1.00 59.12 197 LYS A CA 1
ATOM 1596 C C . LYS A 1 197 ? -0.527 -53.374 -30.511 1.00 59.12 197 LYS A C 1
ATOM 1598 O O . LYS A 1 197 ? -1.648 -53.171 -29.995 1.00 59.12 197 LYS A O 1
#

pLDDT: mean 86.68, std 11.09, range [47.31, 97.69]

Secondary structure (DSSP, 8-state):
---B-HHHHHHHTT--HHHHHHHHHHTT----HHHHHHHHTTS---SSTTHHHHHHHHHTS-HHHHB--HHHHHHHHHHHHHHHHHHHHHHHHHHHHHHHHHHHHTTS-TT-HHHHHHHHHHHHHHHHHHHHHHHHHHH-SEEEEEETTEEEEEE-HHHHHHHHHHHHHHHHHHHHHHHHHHS--------GGGS--

InterPro domains:
  IPR001387 Cro/C1-type, helix-turn-helix domain [cd00093] (3-66)
  IPR010982 Lambda repressor-like, DNA-binding domain superfamily [G3DSA:1.10.260.40] (1-69)
  IPR010982 Lambda repressor-like, DNA-binding domain superfamily [SSF47413] (1-71)

Radius of gyration: 28.53 Å; chains: 1; bounding box: 54×88×66 Å

Sequence (197 aa):
MFGNNLKGILDKKGMTFSDLQKQLSTYGVKVTNSQLSYYAKGQRHPKNKKIWLDIAQILGVKLQEIILDANYYAVIMDEISEKKIEKNYQTEKSLEQEKLFDELYALIDKNSASELEKVMRYCSLAENFQKLSQEITLNGVTIEVMVGENILKKPNPAIAEQVKVNAALIKLDEFFDKKRELKPKNRVEKDWSKFTK

Organism: NCBI:txid1358

Foldseek 3Di:
DFDFCLVVLCVVVVHALVRLCVQCVVVVHHDDSVRSVCLNVVNDADPQLCVLVSSCVSSVHDSCNGGVDPVVVVVSVVVVVVVVCVVVVVVVLVVVLVVQLVLQVVLDDPVDPVSNVLSVVLSVLVVLLVVLVVVCVVQPQWHWDDDPPDTDIDGDVSVVVSVVSVVVNVVSVVVSVVSVVPPPPPPPVVPCVVVDD